Protein 1WDI (pdb70)

Foldseek 3Di:
DVLVLQFDDFDPVQADPAFDPPLQQFWEWEFELDDDTDIDIGTNLCVLVVAAALAEEEEEDEDWDWFWWWKAAPVGDIWTWTFTDLVAADTDTDDDPWAKIFTADDPPPSHGDPQWMKTFDPPPDSGIGITDDDDQPRDAFWLVSSDDPVSVVVCVVRNYHYHYWYWYDYSNVGHPCPKTKTFGAPVRQVSQVVSVVVVHAHEYRGVSSQQQLQQQQDPPRHGDGTIDMDSDQAAPQDDRPGHPKYKTFADHGSDSRLRNVCNVRNSVSSNVVSNVCSVVSWHGDRSTHIYMYD

Secondary structure (DSSP, 8-state):
-GGGGG-----GGGB-SS--SSGGGSEEEEE-SSSS--EEEEEGGGHHHH--TT-EEEEEEEEE--EEEEEE-TTS-EEEEEE-B----B---S---S-EEEEEPTTTTSPEEEEEEEE---SS----EEESPPPS------GGGG--HHHHHHHHHTT-EEEEEEEEESGGG------EEEEE-HHHHHHHHHHHHTT--EEEESHHHHHHHHHTEETTTEEPPEEEEE-----SS---SS-SEEEEEPPPTT-HHHHHHHHHH-HHHHHHHHHHHHHTT--BSTTS-EEEE-

Solvent-accessible surface area: 15304 Å² total; per-residue (Å²): 169,52,81,114,20,11,61,17,138,18,22,100,145,37,45,12,149,134,37,54,134,77,80,14,64,3,68,0,0,0,0,54,87,138,47,104,85,101,39,24,81,71,110,0,94,25,0,20,112,34,10,135,100,17,3,0,0,0,10,34,95,73,123,62,51,60,6,149,54,70,2,87,49,109,131,47,36,148,22,82,40,62,33,49,80,85,202,45,34,27,19,77,35,75,91,51,90,77,28,53,16,24,40,12,24,63,92,94,75,51,52,56,40,105,59,15,44,21,44,42,69,68,81,108,76,111,46,40,57,70,60,68,94,92,62,44,95,71,131,81,62,65,5,32,73,8,11,8,92,112,0,33,74,82,0,121,136,50,40,6,38,32,53,74,0,14,32,20,31,2,19,30,31,82,192,152,100,162,52,11,35,5,19,2,46,143,114,3,5,115,1,3,44,107,0,132,90,102,68,52,38,1,0,0,2,8,14,27,0,0,38,0,0,11,25,2,56,117,137,77,102,12,3,52,47,32,150,26,101,8,172,86,64,5,107,28,136,66,99,25,102,11,4,48,0,0,0,1,13,0,16,58,36,95,24,60,72,0,11,6,0,1,14,6,9,32,95,103,51,0,19,56,0,0,124,48,0,23,86,80,44,0,55,0,102,28,47,0,1,0,0,0,0,33

InterPro domains:
  IPR003699 S-adenosylmethionine:tRNA ribosyltransferase-isomerase, QueA [MF_00113] (2-345)
  IPR003699 S-adenosylmethionine:tRNA ribosyltransferase-isomerase, QueA [PF02547] (5-344)
  IPR003699 S-adenosylmethionine:tRNA ribosyltransferase-isomerase, QueA [PTHR30307] (4-345)
  IPR003699 S-adenosylmethionine:tRNA ribosyltransferase-isomerase, QueA [TIGR00113] (4-345)
  IPR036100 S-adenosylmethionine:tRNA ribosyltransferase-isomerase, QueA superfamily [SSF111337] (4-345)
  IPR042118 QueA, domain 1 [G3DSA:3.40.1780.10] (16-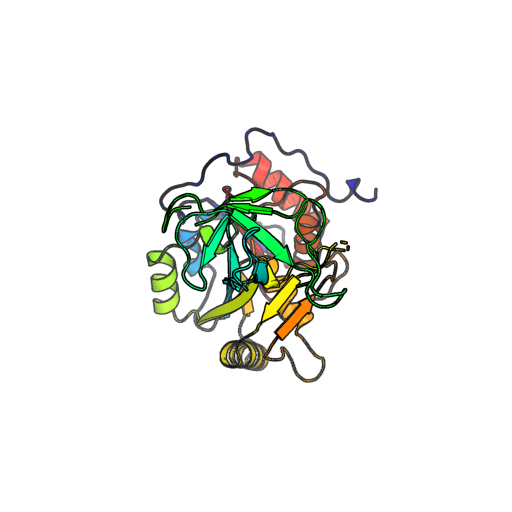344)
  IPR042119 QueA, domain 2 [G3DSA:2.40.10.240] (66-168)

Nearest PDB structures (foldseek):
  1wdi-assembly1_A  TM=1.003E+00  e=6.164E-68  Thermus thermophilus
  1vky-assembly1_A  TM=7.121E-01  e=1.477E-30  Thermotoga maritima
  1vky-assembly1_B  TM=7.100E-01  e=1.477E-30  Thermotoga maritima
  1yy3-assembly2_B  TM=7.056E-01  e=5.789E-27  Bacillus subtilis
  2j42-assembly1_A  TM=2.016E-01  e=4.708E+00  Clostridium botulinum

CATH classification: 3.40.1780.10 (+1 more: 2.40.10.240)

B-factor: mean 39.23, std 22.24, range [13.13, 102.17]

Structure (mmCIF, N/CA/C/O backbone):
data_1WDI
#
_entry.id   1WDI
#
_cell.length_a   76.791
_cell.length_b   77.275
_cell.length_c   73.561
_cell.angle_alpha   90.00
_cell.angle_beta   90.00
_cell.angle_gamma   90.00
#
_symmetry.space_group_name_H-M   'P 21 21 2'
#
loop_
_entity.id
_entity.type
_entity.pdbx_description
1 polymer 'hypothetical protein TT0907'
2 non-polymer 'CITRIC ACID'
3 water water
#
loop_
_atom_site.group_PDB
_atom_site.id
_atom_site.type_symbol
_atom_site.label_atom_id
_atom_site.label_alt_id
_atom_site.label_comp_id
_atom_site.label_asym_id
_atom_site.label_entity_id
_atom_site.label_seq_id
_atom_site.pdbx_PDB_ins_code
_atom_site.Cartn_x
_atom_site.Cartn_y
_atom_site.Cartn_z
_atom_site.occupancy
_atom_site.B_iso_or_equiv
_atom_site.auth_seq_id
_atom_site.auth_comp_id
_atom_site.auth_asym_id
_atom_site.auth_atom_id
_atom_site.pdbx_PDB_model_num
ATOM 1 N N . GLU A 1 2 ? 72.952 39.484 48.160 1.00 83.54 2 GLU A N 1
ATOM 2 C CA . GLU A 1 2 ? 71.926 38.645 47.551 1.00 83.59 2 GLU A CA 1
ATOM 3 C C . GLU A 1 2 ? 71.777 37.348 48.347 1.00 82.64 2 GLU A C 1
ATOM 4 O O . GLU A 1 2 ? 71.506 37.377 49.549 1.00 82.72 2 GLU A O 1
ATOM 10 N N . GLY A 1 3 ? 71.956 36.216 47.672 1.00 81.18 3 GLY A N 1
ATOM 11 C CA . GLY A 1 3 ? 71.841 34.929 48.332 1.00 79.37 3 GLY A CA 1
ATOM 12 C C . GLY A 1 3 ? 70.421 34.588 48.742 1.00 77.79 3 GLY A C 1
ATOM 13 O O . GLY A 1 3 ? 69.540 34.427 47.898 1.00 77.93 3 GLY A O 1
ATOM 14 N N . LEU A 1 4 ? 70.199 34.476 50.047 1.00 76.28 4 LEU A N 1
ATOM 15 C CA . LEU A 1 4 ? 68.880 34.150 50.572 1.00 73.73 4 LEU A CA 1
ATOM 16 C C . LEU A 1 4 ? 67.988 35.387 50.524 1.00 71.96 4 LEU A C 1
ATOM 17 O O . LEU A 1 4 ? 66.768 35.295 50.654 1.00 71.51 4 LEU A O 1
ATOM 22 N N . GLU A 1 5 ? 68.610 36.546 50.328 1.00 69.68 5 GLU A N 1
ATOM 23 C CA . GLU A 1 5 ? 67.884 37.807 50.259 1.00 67.50 5 GLU A CA 1
ATOM 24 C C . GLU A 1 5 ? 67.135 37.934 48.936 1.00 64.57 5 GLU A C 1
ATOM 25 O O . GLU A 1 5 ? 66.245 38.774 48.791 1.00 63.21 5 GLU A O 1
ATOM 31 N N . ALA A 1 6 ? 67.501 37.092 47.974 1.00 61.20 6 ALA A N 1
ATOM 32 C CA . ALA A 1 6 ? 66.868 37.101 46.661 1.00 57.20 6 ALA A CA 1
ATOM 33 C C . ALA A 1 6 ? 65.462 36.516 46.735 1.00 54.29 6 ALA A C 1
ATOM 34 O O . ALA A 1 6 ? 64.641 36.745 45.847 1.00 54.56 6 ALA A O 1
ATOM 36 N N . TYR A 1 7 ? 65.194 35.758 47.794 1.00 50.80 7 TYR A N 1
ATOM 37 C CA . TYR A 1 7 ? 63.885 35.141 47.989 1.00 47.81 7 TYR A CA 1
ATOM 38 C C . TYR A 1 7 ? 63.246 35.659 49.268 1.00 45.79 7 TYR A C 1
ATOM 39 O O . TYR A 1 7 ? 62.590 34.916 50.000 1.00 45.62 7 TYR A O 1
ATOM 48 N N . ASP A 1 8 ? 63.440 36.945 49.533 1.00 44.35 8 ASP A N 1
ATOM 49 C CA . ASP A 1 8 ? 62.885 37.557 50.727 1.00 43.24 8 ASP A CA 1
ATOM 50 C C . ASP A 1 8 ? 61.766 38.530 50.366 1.00 41.27 8 ASP A C 1
ATOM 51 O O . ASP A 1 8 ? 61.766 39.133 49.290 1.00 41.44 8 ASP A O 1
ATOM 56 N N . TYR A 1 9 ? 60.803 38.663 51.269 1.00 38.11 9 TYR A N 1
ATOM 57 C CA . TYR A 1 9 ? 59.689 39.584 51.088 1.00 34.98 9 TYR A CA 1
ATOM 58 C C . TYR A 1 9 ? 59.098 39.800 52.469 1.00 33.83 9 TYR A C 1
ATOM 59 O O . TYR A 1 9 ? 59.313 38.988 53.368 1.00 31.78 9 TYR A O 1
ATOM 68 N N . HIS A 1 10 ? 58.374 40.899 52.645 1.00 34.05 10 HIS A N 1
ATOM 69 C CA . HIS A 1 10 ? 57.778 41.205 53.935 1.00 34.35 10 HIS A CA 1
ATOM 70 C C . HIS A 1 10 ? 56.460 40.472 54.137 1.00 34.26 10 HIS A C 1
ATOM 71 O O . HIS A 1 10 ? 55.515 40.645 53.365 1.00 33.67 10 HIS A O 1
ATOM 78 N N . LEU A 1 11 ? 56.409 39.649 55.179 1.00 34.21 11 LEU A N 1
ATOM 79 C CA . LEU A 1 11 ? 55.206 38.896 55.501 1.00 35.31 11 LEU A CA 1
ATOM 80 C C . LEU A 1 11 ? 54.679 39.287 56.873 1.00 35.57 11 LEU A C 1
ATOM 81 O O . LEU A 1 11 ? 55.201 38.840 57.896 1.00 34.18 11 LEU A O 1
ATOM 86 N N . PRO A 1 12 ? 53.638 40.133 56.915 1.00 36.56 12 PRO A N 1
ATOM 87 C CA . PRO A 1 12 ? 53.087 40.536 58.211 1.00 36.37 12 PRO A CA 1
ATOM 88 C C . PRO A 1 12 ? 52.754 39.269 58.989 1.00 37.44 12 PRO A C 1
ATOM 89 O O . PRO A 1 12 ? 52.027 38.406 58.497 1.00 39.58 12 PRO A O 1
ATOM 93 N N . PRO A 1 13 ? 53.294 39.130 60.207 1.00 38.13 13 PRO A N 1
ATOM 94 C CA . PRO A 1 13 ? 53.030 37.941 61.021 1.00 38.24 13 PRO A CA 1
ATOM 95 C C . PRO A 1 13 ? 51.541 37.626 61.159 1.00 38.84 13 PRO A C 1
ATOM 96 O O . PRO A 1 13 ? 51.161 36.466 61.329 1.00 38.33 13 PRO A O 1
ATOM 100 N N . GLU A 1 14 ? 50.710 38.663 61.078 1.00 38.27 14 GLU A N 1
ATOM 101 C CA . GLU A 1 14 ? 49.263 38.514 61.211 1.00 38.82 14 GLU A CA 1
ATOM 102 C C . GLU A 1 14 ? 48.633 37.731 60.065 1.00 36.97 14 GLU A C 1
ATOM 103 O O . GLU A 1 14 ? 47.583 37.111 60.237 1.00 37.53 14 GLU A O 1
ATOM 109 N N . GLN A 1 15 ? 49.266 37.763 58.897 1.00 34.19 15 GLN A N 1
ATOM 110 C CA . GLN A 1 15 ? 48.721 37.061 57.743 1.00 33.00 15 GLN A C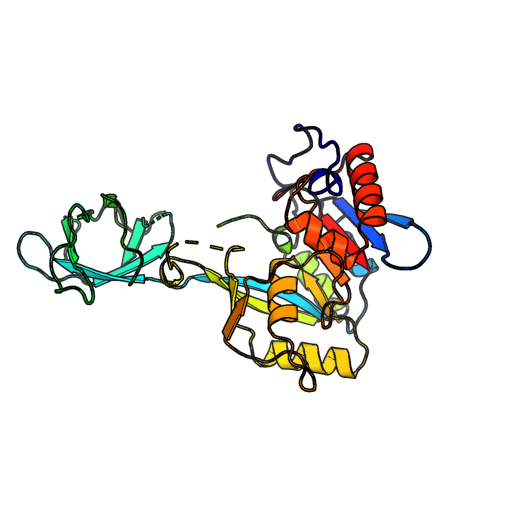A 1
ATOM 111 C C . GLN A 1 15 ? 49.100 35.589 57.654 1.00 32.19 15 GLN A C 1
ATOM 112 O O . GLN A 1 15 ? 48.818 34.929 56.658 1.00 31.65 15 GLN A O 1
ATOM 118 N N . ILE A 1 16 ? 49.738 35.075 58.699 1.00 31.86 16 ILE A N 1
ATOM 119 C CA . ILE A 1 16 ? 50.091 33.664 58.737 1.00 32.13 16 ILE A CA 1
ATOM 120 C C . ILE A 1 16 ? 48.924 32.990 59.447 1.00 33.00 16 ILE A C 1
ATOM 121 O O . ILE A 1 16 ? 48.784 33.085 60.668 1.00 35.27 16 ILE A O 1
ATOM 126 N N . ALA A 1 17 ? 48.079 32.326 58.664 1.00 32.04 17 ALA A N 1
ATOM 127 C CA . ALA A 1 17 ? 46.883 31.659 59.168 1.00 32.32 17 ALA A CA 1
ATOM 128 C C . ALA A 1 17 ? 47.079 30.817 60.427 1.00 33.72 17 ALA A C 1
ATOM 129 O O . ALA A 1 17 ? 47.914 29.911 60.463 1.00 31.59 17 ALA A O 1
ATOM 131 N N . GLN A 1 18 ? 46.289 31.122 61.453 1.00 34.18 18 GLN A N 1
ATOM 132 C CA . GLN A 1 18 ? 46.343 30.394 62.716 1.00 35.31 18 GLN A CA 1
ATOM 133 C C . GLN A 1 18 ? 45.256 29.330 62.742 1.00 35.69 18 GLN A C 1
ATOM 134 O O . GLN A 1 18 ? 45.221 28.484 63.632 1.00 38.07 18 GLN A O 1
ATOM 140 N N . GLU A 1 19 ? 44.372 29.384 61.753 1.00 36.10 19 GLU A N 1
ATOM 141 C CA . GLU A 1 19 ? 43.283 28.424 61.629 1.00 37.67 19 GLU A CA 1
ATOM 142 C C . GLU A 1 19 ? 42.793 28.391 60.182 1.00 35.80 19 GLU A C 1
ATOM 143 O O . GLU A 1 19 ? 42.863 29.393 59.471 1.00 34.04 19 GLU A O 1
ATOM 149 N N . GLY A 1 20 ? 42.300 27.235 59.754 1.00 34.42 20 GLY A N 1
ATOM 150 C CA . GLY A 1 20 ? 41.811 27.097 58.398 1.00 34.03 20 GLY A CA 1
ATOM 151 C C . GLY A 1 20 ? 40.389 27.597 58.228 1.00 35.11 20 GLY A C 1
ATOM 152 O O . GLY A 1 20 ? 39.653 27.759 59.202 1.00 35.60 20 GLY A O 1
ATOM 153 N N . VAL A 1 21 ? 40.006 27.844 56.981 1.00 33.48 21 VAL A N 1
ATOM 154 C CA . VAL A 1 21 ? 38.669 28.318 56.656 1.00 34.09 21 VAL A CA 1
ATOM 155 C C . VAL A 1 21 ? 37.747 27.120 56.439 1.00 33.40 21 VAL A C 1
ATOM 156 O O . VAL A 1 21 ? 38.203 26.032 56.093 1.00 31.40 21 VAL A O 1
ATOM 160 N N . GLU A 1 22 ? 36.452 27.326 56.661 1.00 33.44 22 GLU A N 1
ATOM 161 C CA . GLU A 1 22 ? 35.450 26.278 56.480 1.00 33.67 22 GLU A CA 1
ATOM 162 C C . GLU A 1 22 ? 34.297 26.858 55.670 1.00 32.46 22 GLU A C 1
ATOM 163 O O . GLU A 1 22 ? 33.781 27.920 56.006 1.00 33.10 22 GLU A O 1
ATOM 169 N N . PRO A 1 23 ? 33.896 26.183 54.577 1.00 31.45 23 PRO A N 1
ATOM 170 C CA . PRO A 1 23 ? 34.482 24.929 54.091 1.00 29.63 23 PRO A CA 1
ATOM 171 C C . PRO A 1 23 ? 35.917 25.199 53.651 1.00 28.37 23 PRO A C 1
ATOM 172 O O . PRO A 1 23 ? 36.284 26.349 53.395 1.00 26.40 23 PRO A O 1
ATOM 176 N N . ARG A 1 24 ? 36.720 24.145 53.556 1.00 26.44 24 ARG A N 1
ATOM 177 C CA . ARG A 1 24 ? 38.119 24.296 53.185 1.00 27.12 24 ARG A CA 1
ATOM 178 C C . ARG A 1 24 ? 38.341 24.898 51.801 1.00 26.44 24 ARG A C 1
ATOM 179 O O . ARG A 1 24 ? 39.315 25.624 51.594 1.00 26.15 24 ARG A O 1
ATOM 187 N N . ASP A 1 25 ? 37.446 24.609 50.860 1.00 23.87 25 ASP A N 1
ATOM 188 C CA . ASP A 1 25 ? 37.594 25.131 49.509 1.00 24.33 25 ASP A CA 1
ATOM 189 C C . ASP A 1 25 ? 37.125 26.575 49.342 1.00 24.27 25 ASP A C 1
ATOM 190 O O . ASP A 1 25 ? 36.978 27.058 48.219 1.00 22.53 25 ASP A O 1
ATOM 195 N N . MET A 1 26 ? 36.885 27.261 50.457 1.00 24.16 26 MET A N 1
ATOM 196 C CA . MET A 1 26 ? 36.486 28.661 50.394 1.00 24.00 26 MET A CA 1
ATOM 197 C C . MET A 1 26 ? 37.736 29.511 50.612 1.00 21.55 26 MET A C 1
ATOM 198 O O . MET A 1 26 ? 37.687 30.739 50.570 1.00 21.19 26 MET A O 1
ATOM 203 N N . ALA A 1 27 ? 38.861 28.841 50.845 1.00 19.59 27 ALA A N 1
ATOM 204 C CA . ALA A 1 27 ? 40.133 29.538 50.999 1.00 17.32 27 ALA A CA 1
ATOM 205 C C . ALA A 1 27 ? 40.366 30.262 49.673 1.00 19.03 27 ALA A C 1
ATOM 206 O O . ALA A 1 27 ? 39.920 29.799 48.623 1.00 18.88 27 ALA A O 1
ATOM 208 N N . ARG A 1 28 ? 41.059 31.393 49.702 1.00 20.22 28 ARG A N 1
ATOM 209 C CA . ARG A 1 28 ? 41.306 32.121 48.464 1.00 20.43 28 ARG A CA 1
ATOM 210 C C . ARG A 1 28 ? 42.296 31.383 47.564 1.00 21.41 28 ARG A C 1
ATOM 211 O O . ARG A 1 28 ? 43.098 30.574 48.033 1.00 21.42 28 ARG A O 1
ATOM 219 N N . LEU A 1 29 ? 42.217 31.654 46.265 1.00 20.16 29 LEU A N 1
ATOM 220 C CA . LEU A 1 29 ? 43.104 31.030 45.297 1.00 19.86 29 LEU A CA 1
ATOM 221 C C . LEU A 1 29 ? 43.624 32.084 44.330 1.00 19.09 29 LEU A C 1
ATOM 222 O O . LEU A 1 29 ? 42.845 32.722 43.615 1.00 16.96 29 LEU A O 1
ATOM 227 N N . MET A 1 30 ? 44.938 32.285 44.321 1.00 18.26 30 MET A N 1
ATOM 228 C CA . MET A 1 30 ? 45.522 33.243 43.398 1.00 19.06 30 MET A CA 1
ATOM 229 C C . MET A 1 30 ? 46.00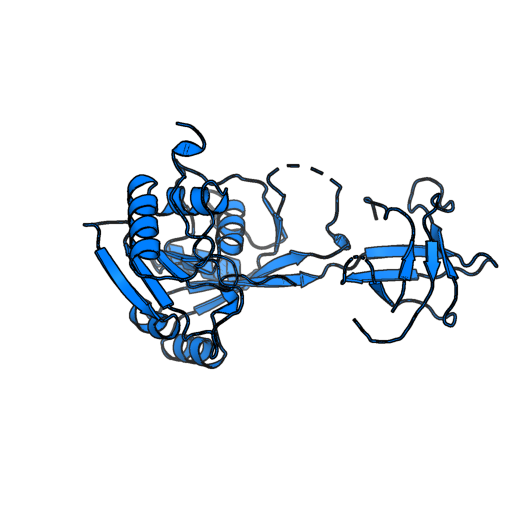5 32.453 42.195 1.00 19.62 30 MET A C 1
ATOM 230 O O . MET A 1 30 ? 46.835 31.550 42.330 1.00 21.15 30 MET A O 1
ATOM 235 N N . VAL A 1 31 ? 45.470 32.772 41.021 1.00 18.93 31 VAL A N 1
ATOM 236 C CA . VAL A 1 31 ? 45.891 32.095 39.804 1.00 19.46 31 VAL A CA 1
ATOM 237 C C . VAL A 1 31 ? 46.897 33.006 39.103 1.00 20.61 31 VAL A C 1
ATOM 238 O O . VAL A 1 31 ? 46.596 34.170 38.828 1.00 19.28 31 VAL A O 1
ATOM 242 N N . VAL A 1 32 ? 48.095 32.493 38.837 1.00 20.84 32 VAL A N 1
ATOM 243 C CA . VAL A 1 32 ? 49.112 33.290 38.151 1.00 23.03 32 VAL A CA 1
ATOM 244 C C . VAL A 1 32 ? 49.703 32.477 37.000 1.00 23.79 32 VAL A C 1
ATOM 245 O O . VAL A 1 32 ? 49.828 31.258 37.093 1.00 23.36 32 VAL A O 1
ATOM 249 N N . TYR A 1 33 ? 50.057 33.149 35.909 1.00 25.56 33 TYR A N 1
ATOM 250 C CA . TYR A 1 33 ? 50.600 32.458 34.742 1.00 26.37 33 TYR A CA 1
ATOM 251 C C . TYR A 1 33 ? 52.119 32.553 34.566 1.00 27.74 33 TYR A C 1
ATOM 252 O O . TYR A 1 33 ? 52.706 33.618 34.760 1.00 26.43 33 TYR A O 1
ATOM 261 N N . ARG A 1 34 ? 52.737 31.427 34.195 1.00 28.38 34 ARG A N 1
ATOM 262 C CA . ARG A 1 34 ? 54.187 31.334 33.983 1.00 30.03 34 ARG A CA 1
ATOM 263 C C . ARG A 1 34 ? 54.619 32.120 32.758 1.00 30.62 34 ARG A C 1
ATOM 264 O O . ARG A 1 34 ? 55.679 32.744 32.751 1.00 31.56 34 ARG A O 1
ATOM 272 N N . GLU A 1 35 ? 53.802 32.043 31.713 1.00 30.13 35 GLU A N 1
ATOM 273 C CA . GLU A 1 35 ? 54.080 32.702 30.443 1.00 31.68 35 GLU A CA 1
ATOM 274 C C . GLU A 1 35 ? 53.173 33.901 30.191 1.00 31.18 35 GLU A C 1
ATOM 275 O O . GLU A 1 35 ? 52.149 34.078 30.857 1.00 30.05 35 GLU A O 1
ATOM 281 N N . GLY A 1 36 ? 53.558 34.714 29.212 1.00 30.31 36 GLY A N 1
ATOM 282 C CA . GLY A 1 36 ? 52.786 35.892 28.876 1.00 28.37 36 GLY A CA 1
ATOM 283 C C . GLY A 1 36 ? 52.948 36.974 29.926 1.00 27.23 36 GLY A C 1
ATOM 284 O O . GLY A 1 36 ? 53.737 36.819 30.858 1.00 26.04 36 GLY A O 1
ATOM 285 N N . PRO A 1 37 ? 52.200 38.080 29.808 1.00 27.80 37 PRO A N 1
ATOM 286 C CA . PRO A 1 37 ? 52.259 39.201 30.750 1.00 27.07 37 PRO A CA 1
ATOM 287 C C . PRO A 1 37 ? 51.898 38.804 32.175 1.00 27.44 37 PRO A C 1
ATOM 288 O O . PRO A 1 37 ? 51.236 37.786 32.406 1.00 27.85 37 PRO A O 1
ATOM 292 N N . PHE A 1 38 ? 52.338 39.616 33.129 1.00 24.63 38 PHE A N 1
ATOM 293 C CA . PHE A 1 38 ? 52.015 39.381 34.524 1.00 23.98 38 PHE A CA 1
ATOM 294 C C . PHE A 1 38 ? 50.493 39.527 34.614 1.00 24.90 38 PHE A C 1
ATOM 295 O O . PHE A 1 38 ? 49.939 40.536 34.193 1.00 24.39 38 PHE A O 1
ATOM 303 N N . ARG A 1 39 ? 49.822 38.517 35.146 1.00 24.14 39 ARG A N 1
ATOM 304 C CA . ARG A 1 39 ? 48.375 38.574 35.291 1.00 26.55 39 ARG A CA 1
ATOM 305 C C . ARG A 1 39 ? 47.923 37.507 36.270 1.00 25.65 39 ARG A C 1
ATOM 306 O O . ARG A 1 39 ? 48.430 36.384 36.267 1.00 24.32 39 ARG A O 1
ATOM 314 N N . VAL A 1 40 ? 46.987 37.880 37.128 1.00 24.18 40 VAL A N 1
ATOM 315 C CA . VAL A 1 40 ? 46.477 36.961 38.121 1.00 25.95 40 VAL A CA 1
ATOM 316 C C . VAL A 1 40 ? 44.962 37.060 38.200 1.00 26.39 40 VAL A C 1
ATOM 317 O O . VAL A 1 40 ? 44.359 38.034 37.746 1.00 25.43 40 VAL A O 1
ATOM 321 N N . ALA A 1 41 ? 44.352 36.026 38.760 1.00 25.17 41 ALA A N 1
ATOM 322 C CA . ALA A 1 41 ? 42.916 36.013 38.963 1.00 23.45 41 ALA A CA 1
ATOM 323 C C . ALA A 1 41 ? 42.785 35.783 40.457 1.00 22.96 41 ALA A C 1
ATOM 324 O O . ALA A 1 41 ? 43.466 34.923 41.014 1.00 21.80 41 ALA A O 1
ATOM 326 N N . HIS A 1 42 ? 41.945 36.575 41.114 1.00 22.72 42 HIS A N 1
ATOM 327 C CA . HIS A 1 42 ? 41.736 36.428 42.545 1.00 20.34 42 HIS A CA 1
ATOM 328 C C . HIS A 1 42 ? 40.461 35.618 42.720 1.00 22.03 42 HIS A C 1
ATOM 329 O O . HIS A 1 42 ? 39.352 36.136 42.584 1.00 18.90 42 HIS A O 1
ATOM 336 N N . LYS A 1 43 ? 40.643 34.333 43.011 1.00 19.51 43 LYS A N 1
ATOM 337 C CA . LYS A 1 43 ? 39.536 33.398 43.161 1.00 20.89 43 LYS A CA 1
ATOM 338 C C . LYS A 1 43 ? 39.522 32.704 44.513 1.00 21.86 43 LYS A C 1
ATOM 339 O O . LYS A 1 43 ? 40.075 33.192 45.502 1.00 22.51 43 LYS A O 1
ATOM 345 N N . ARG A 1 44 ? 38.853 31.559 44.532 1.00 22.06 44 ARG A N 1
ATOM 346 C CA . ARG A 1 44 ? 38.766 30.711 45.708 1.00 21.24 44 ARG A CA 1
ATOM 347 C C . ARG A 1 44 ? 39.114 29.319 45.207 1.00 20.32 44 ARG A C 1
ATOM 348 O O . ARG A 1 44 ? 39.024 29.053 44.009 1.00 19.45 44 ARG A O 1
ATOM 356 N N . VAL A 1 45 ? 39.549 28.445 46.104 1.00 20.80 45 VAL A N 1
ATOM 357 C CA . VAL A 1 45 ? 39.905 27.090 45.708 1.00 18.94 45 VAL A CA 1
ATOM 358 C C . VAL A 1 45 ? 38.745 26.402 44.996 1.00 20.05 45 VAL A C 1
ATOM 359 O O . VAL A 1 45 ? 38.953 25.636 44.054 1.00 19.29 45 VAL A O 1
ATOM 363 N N . ARG A 1 46 ? 37.519 26.683 45.430 1.00 18.61 46 ARG A N 1
ATOM 364 C CA . ARG A 1 46 ? 36.365 26.054 44.798 1.00 22.31 46 ARG A CA 1
ATOM 365 C C . ARG A 1 46 ? 36.246 26.412 43.313 1.00 21.09 46 ARG A C 1
ATOM 366 O O . ARG A 1 46 ? 35.525 25.751 42.567 1.00 20.01 46 ARG A O 1
ATOM 374 N N . ASP A 1 47 ? 36.964 27.447 42.877 1.00 20.55 47 ASP A N 1
ATOM 375 C CA . ASP A 1 47 ? 36.909 27.859 41.474 1.00 19.94 47 ASP A CA 1
ATOM 376 C C . ASP A 1 47 ? 37.894 27.128 40.577 1.00 20.47 47 ASP A C 1
ATOM 377 O O . ASP A 1 47 ? 37.933 27.362 39.367 1.00 21.77 47 ASP A O 1
ATOM 382 N N . LEU A 1 48 ? 38.683 26.240 41.169 1.00 20.54 48 LEU A N 1
ATOM 383 C CA . LEU A 1 48 ? 39.676 25.475 40.423 1.00 21.77 48 LEU A CA 1
ATOM 384 C C . LEU A 1 48 ? 39.166 24.862 39.108 1.00 22.51 48 LEU A C 1
ATOM 385 O O . LEU A 1 48 ? 39.859 24.916 38.090 1.00 20.47 48 LEU A O 1
ATOM 390 N N . PRO A 1 49 ? 37.944 24.289 39.102 1.00 22.59 49 PRO A N 1
ATOM 391 C CA . PRO A 1 49 ? 37.408 23.683 37.874 1.00 23.19 49 PRO A CA 1
ATOM 392 C C . PRO A 1 49 ? 37.423 24.624 36.664 1.00 24.34 49 PRO A C 1
ATOM 393 O O . PRO A 1 49 ? 37.575 24.184 35.521 1.00 23.67 49 PRO A O 1
ATOM 397 N N . GLU A 1 50 ? 37.265 25.917 36.928 1.00 23.28 50 GLU A N 1
ATOM 398 C CA . GLU A 1 50 ? 37.277 26.933 35.880 1.00 25.77 50 GLU A CA 1
ATOM 399 C C . GLU A 1 50 ? 38.604 26.988 35.146 1.00 24.55 50 GLU A C 1
ATOM 400 O O . GLU A 1 50 ? 38.655 27.330 33.964 1.00 26.67 50 GLU A O 1
ATOM 406 N N . PHE A 1 51 ? 39.682 26.668 35.853 1.00 24.35 51 PHE A N 1
ATOM 407 C CA . PHE A 1 51 ? 41.007 26.738 35.261 1.00 23.79 51 PHE A CA 1
ATOM 408 C C . PHE A 1 51 ? 41.569 25.424 34.768 1.00 24.15 51 PHE A C 1
ATOM 409 O O . PHE A 1 51 ? 42.652 25.382 34.196 1.00 25.00 51 PHE A O 1
ATOM 417 N N . LEU A 1 52 ? 40.831 24.345 34.981 1.00 24.76 52 LEU A N 1
ATOM 418 C CA . LEU A 1 52 ? 41.288 23.054 34.507 1.00 24.92 52 LEU A CA 1
ATOM 419 C C . LEU A 1 52 ? 40.419 22.669 33.323 1.00 25.96 52 LEU A C 1
ATOM 420 O O . LEU A 1 52 ? 39.503 23.409 32.948 1.00 23.73 52 LEU A O 1
ATOM 425 N N . ARG A 1 53 ? 40.712 21.529 32.717 1.00 25.84 53 ARG A N 1
ATOM 426 C CA . ARG A 1 53 ? 39.899 21.069 31.604 1.00 29.17 53 ARG A CA 1
ATOM 427 C C . ARG A 1 53 ? 39.908 19.554 31.508 1.00 27.89 53 ARG A C 1
ATOM 428 O O . ARG A 1 53 ? 40.805 18.895 32.030 1.00 28.77 53 ARG A O 1
ATOM 436 N N . PRO A 1 54 ? 38.881 18.977 30.869 1.00 27.80 54 PRO A N 1
ATOM 437 C CA . PRO A 1 54 ? 38.847 17.518 30.756 1.00 26.51 54 PRO A CA 1
ATOM 438 C C . PRO A 1 54 ? 40.156 16.987 30.186 1.00 24.84 54 PRO A C 1
ATOM 439 O O . PRO A 1 54 ? 40.659 17.492 29.185 1.00 21.59 54 PRO A O 1
ATOM 443 N N . GLY A 1 55 ? 40.714 15.975 30.838 1.00 22.30 55 GLY A N 1
ATOM 444 C CA . GLY A 1 55 ? 41.970 15.428 30.365 1.00 22.86 55 GLY A CA 1
ATOM 445 C C . GLY A 1 55 ? 43.120 15.839 31.262 1.00 21.83 55 GLY A C 1
ATOM 446 O O . GLY A 1 55 ? 44.155 15.181 31.269 1.00 23.08 55 GLY A O 1
ATOM 447 N N . ASP A 1 56 ? 42.958 16.933 32.006 1.00 21.67 56 ASP A N 1
ATOM 448 C CA . ASP A 1 56 ? 44.009 17.354 32.925 1.00 20.67 56 ASP A CA 1
ATOM 449 C C . ASP A 1 56 ? 44.199 16.211 33.914 1.00 21.42 56 ASP A C 1
ATOM 450 O O . ASP A 1 56 ? 43.241 15.526 34.276 1.00 20.41 56 ASP A O 1
ATOM 455 N N . VAL A 1 57 ? 45.435 15.994 34.337 1.00 19.95 57 VAL A N 1
ATOM 456 C CA . VAL A 1 57 ? 45.718 14.950 35.306 1.00 21.26 57 VAL A CA 1
ATOM 457 C C . VAL A 1 57 ? 46.164 15.633 36.591 1.00 21.37 57 VAL A C 1
ATOM 458 O O . VAL A 1 57 ? 47.239 16.238 36.650 1.00 20.70 57 VAL A O 1
ATOM 462 N N . LEU A 1 58 ? 45.321 15.538 37.611 1.00 20.12 58 LEU A N 1
ATOM 463 C CA . LEU A 1 58 ? 45.595 16.139 38.908 1.00 21.13 58 LEU A CA 1
ATOM 464 C C . LEU A 1 58 ? 46.227 15.063 39.795 1.00 20.72 58 LEU A C 1
ATOM 465 O O . LEU A 1 58 ? 45.609 14.035 40.079 1.00 18.90 58 LEU A O 1
ATOM 470 N N . VAL A 1 59 ? 47.464 15.301 40.215 1.00 19.65 59 VAL A N 1
ATOM 471 C CA . VAL A 1 59 ? 48.190 14.348 41.048 1.00 19.28 59 VAL A CA 1
ATOM 472 C C . VAL A 1 59 ? 48.362 14.871 42.477 1.00 19.70 59 VAL A C 1
ATOM 473 O O . VAL A 1 59 ? 48.903 15.963 42.690 1.00 20.21 59 VAL A O 1
ATOM 477 N N . PHE A 1 60 ? 47.892 14.078 43.440 1.00 19.03 60 PHE A N 1
ATOM 478 C CA . PHE A 1 60 ? 47.964 14.405 44.862 1.00 20.40 60 PHE A CA 1
ATOM 479 C C . PHE A 1 60 ? 48.893 13.433 45.565 1.00 21.72 60 PHE A C 1
ATOM 480 O O . PHE A 1 60 ? 49.329 12.433 44.994 1.00 22.79 60 PHE A O 1
ATOM 488 N N . ASN A 1 61 ? 49.161 13.718 46.830 1.00 22.44 61 ASN A N 1
ATOM 489 C CA . ASN A 1 61 ? 49.972 12.822 47.628 1.00 26.58 61 ASN A CA 1
ATOM 490 C C . ASN A 1 61 ? 49.120 12.414 48.825 1.00 27.67 61 ASN A C 1
ATOM 491 O O . ASN A 1 61 ? 48.425 13.238 49.417 1.00 26.48 61 ASN A O 1
ATOM 496 N N . GLU A 1 62 ? 49.133 11.131 49.150 1.00 30.66 62 GLU A N 1
ATOM 497 C CA . GLU A 1 62 ? 48.402 10.649 50.312 1.00 33.57 62 GLU A CA 1
ATOM 498 C C . GLU A 1 62 ? 49.445 9.962 51.172 1.00 33.95 62 GLU A C 1
ATOM 499 O O . GLU A 1 62 ? 50.077 9.002 50.741 1.00 32.06 62 GLU A O 1
ATOM 505 N N . SER A 1 63 ? 49.641 10.481 52.377 1.00 36.02 63 SER A N 1
ATOM 506 C CA . SER A 1 63 ? 50.626 9.924 53.292 1.00 39.55 63 SER A CA 1
ATOM 507 C C . SER A 1 63 ? 50.275 8.518 53.749 1.00 40.10 63 SER A C 1
ATOM 508 O O . SER A 1 63 ? 49.125 8.227 54.079 1.00 40.23 63 SER A O 1
ATOM 511 N N . LYS A 1 64 ? 51.277 7.647 53.752 1.00 40.84 64 LYS A N 1
ATOM 512 C CA . LYS A 1 64 ? 51.101 6.271 54.194 1.00 42.45 64 LYS A CA 1
ATOM 513 C C . LYS A 1 64 ? 52.095 6.041 55.323 1.00 42.97 64 LYS A C 1
ATOM 514 O O . LYS A 1 64 ? 53.302 6.243 55.157 1.00 41.05 64 LYS A O 1
ATOM 520 N N . VAL A 1 65 ? 51.583 5.630 56.476 1.00 43.19 65 VAL A N 1
ATOM 521 C CA . VAL A 1 65 ? 52.435 5.395 57.626 1.00 44.12 65 VAL A CA 1
ATOM 522 C C . VAL A 1 65 ? 53.173 4.070 57.528 1.00 44.87 65 VAL A C 1
ATOM 523 O O . VAL A 1 65 ? 52.598 3.045 57.160 1.00 44.73 65 VAL A O 1
ATOM 527 N N . ILE A 1 66 ? 54.460 4.109 57.845 1.00 45.46 66 ILE A N 1
ATOM 528 C CA . ILE A 1 66 ? 55.294 2.918 57.838 1.00 48.21 66 ILE A CA 1
ATOM 529 C C . ILE A 1 66 ? 55.706 2.661 59.287 1.00 48.69 66 ILE A C 1
ATOM 530 O O . ILE A 1 66 ? 56.590 3.332 59.817 1.00 48.20 66 ILE A O 1
ATOM 535 N N . PRO A 1 67 ? 55.042 1.700 59.952 1.00 50.15 67 PRO A N 1
ATOM 536 C CA . PRO A 1 67 ? 55.319 1.338 61.346 1.00 50.96 67 PRO A CA 1
ATOM 537 C C . PRO A 1 67 ? 56.761 0.895 61.581 1.00 52.06 67 PRO A C 1
ATOM 538 O O . PRO A 1 67 ? 57.503 0.636 60.636 1.00 51.72 67 PRO A O 1
ATOM 542 N N . ALA A 1 68 ? 57.144 0.801 62.851 1.00 54.58 68 ALA A N 1
ATOM 543 C CA . ALA A 1 68 ? 58.494 0.390 63.217 1.00 55.72 68 ALA A CA 1
ATOM 544 C C . ALA A 1 68 ? 58.493 -0.949 63.946 1.00 56.25 68 ALA A C 1
ATOM 545 O O . ALA A 1 68 ? 57.747 -1.147 64.903 1.00 55.62 68 ALA A O 1
ATOM 547 N N . ARG A 1 69 ? 59.336 -1.865 63.480 1.00 57.71 69 ARG A N 1
ATOM 548 C CA . ARG A 1 69 ? 59.454 -3.188 64.080 1.00 58.91 69 ARG A CA 1
ATOM 549 C C . ARG A 1 69 ? 60.392 -3.083 65.277 1.00 58.29 69 ARG A C 1
ATOM 550 O O . ARG A 1 69 ? 61.604 -2.941 65.114 1.00 58.02 69 ARG A O 1
ATOM 558 N N . LEU A 1 70 ? 59.832 -3.143 66.480 1.00 58.06 70 LEU A N 1
ATOM 559 C CA . LEU A 1 70 ? 60.643 -3.043 67.686 1.00 57.12 70 LEU A CA 1
ATOM 560 C C . LEU A 1 70 ? 60.555 -4.293 68.552 1.00 56.85 70 LEU A C 1
ATOM 561 O O . LEU A 1 70 ? 59.501 -4.920 68.658 1.00 56.16 70 LEU A O 1
ATOM 566 N N . LEU A 1 71 ? 61.678 -4.651 69.164 1.00 56.71 71 LEU A N 1
ATOM 567 C CA . LEU A 1 71 ? 61.745 -5.818 70.034 1.00 57.00 71 LEU A CA 1
ATOM 568 C C . LEU A 1 71 ? 62.049 -5.366 71.457 1.00 56.64 71 LEU A C 1
ATOM 569 O O . LEU A 1 71 ? 63.049 -4.689 71.704 1.00 55.74 71 LEU A O 1
ATOM 574 N N . ALA A 1 72 ? 61.178 -5.736 72.389 1.00 56.33 72 ALA A N 1
ATOM 575 C CA . ALA A 1 72 ? 61.361 -5.357 73.783 1.00 57.09 72 ALA A CA 1
ATOM 576 C C . ALA A 1 72 ? 61.569 -6.572 74.684 1.00 57.39 72 ALA A C 1
ATOM 577 O O . ALA A 1 72 ? 61.915 -7.660 74.216 1.00 57.56 72 ALA A O 1
ATOM 579 N N . ARG A 1 73 ? 61.359 -6.368 75.980 1.00 57.52 73 ARG A N 1
ATOM 580 C CA . ARG A 1 73 ? 61.513 -7.418 76.982 1.00 57.46 73 ARG A CA 1
ATOM 581 C C . ARG A 1 73 ? 61.183 -6.839 78.350 1.00 57.23 73 ARG A C 1
ATOM 582 O O . ARG A 1 73 ? 61.878 -5.944 78.829 1.00 56.90 73 ARG A O 1
ATOM 590 N N . LYS A 1 74 ? 60.118 -7.332 78.973 1.00 57.58 74 LYS A N 1
ATOM 591 C CA . LYS A 1 74 ? 59.750 -6.847 80.296 1.00 57.99 74 LYS A CA 1
ATOM 592 C C . LYS A 1 74 ? 60.882 -7.184 81.257 1.00 56.72 74 LYS A C 1
ATOM 593 O O . LYS A 1 74 ? 61.542 -8.212 81.110 1.00 55.32 74 LYS A O 1
ATOM 599 N N . PRO A 1 75 ? 61.127 -6.315 82.250 1.00 56.71 75 PRO A N 1
ATOM 600 C CA . PRO A 1 75 ? 62.193 -6.539 83.234 1.00 57.17 75 PRO A CA 1
ATOM 601 C C . PRO A 1 75 ? 62.167 -7.959 83.807 1.00 57.91 75 PRO A C 1
ATOM 602 O O . PRO A 1 75 ? 63.207 -8.517 84.153 1.00 56.32 75 PRO A O 1
ATOM 606 N N . THR A 1 76 ? 60.970 -8.535 83.894 1.00 60.23 76 THR A N 1
ATOM 607 C CA . THR A 1 76 ? 60.794 -9.887 84.415 1.00 63.20 76 THR A CA 1
ATOM 608 C C . THR A 1 76 ? 61.399 -10.944 83.492 1.00 64.75 76 THR A C 1
ATOM 609 O O . THR A 1 76 ? 61.931 -11.952 83.962 1.00 64.93 76 THR A O 1
ATOM 613 N N . GLY A 1 77 ? 61.309 -10.718 82.183 1.00 65.66 77 GLY A N 1
ATOM 614 C CA . GLY A 1 77 ? 61.873 -11.662 81.232 1.00 66.90 77 GLY A CA 1
ATOM 615 C C . GLY A 1 77 ? 61.032 -11.969 80.002 1.00 68.05 77 GLY A C 1
ATOM 616 O O . GLY A 1 77 ? 61.505 -12.631 79.076 1.00 67.94 77 GLY A O 1
ATOM 617 N N . GLY A 1 78 ? 59.794 -11.485 79.979 1.00 68.76 78 GLY A N 1
ATOM 618 C CA . GLY A 1 78 ? 58.919 -11.750 78.847 1.00 70.66 78 GLY A CA 1
ATOM 619 C C . GLY A 1 78 ? 59.126 -10.894 77.609 1.00 71.44 78 GLY A C 1
ATOM 620 O O . GLY A 1 78 ? 59.215 -9.668 77.693 1.00 71.56 78 GLY A O 1
ATOM 621 N N . LYS A 1 79 ? 59.195 -11.549 76.451 1.00 72.64 79 LYS A N 1
ATOM 622 C CA . LYS A 1 79 ? 59.377 -10.866 75.172 1.00 73.13 79 LYS A CA 1
ATOM 623 C C . LYS A 1 79 ? 58.082 -10.172 74.761 1.00 73.80 79 LYS A C 1
ATOM 624 O O . LYS A 1 79 ? 56.998 -10.560 75.196 1.00 74.04 79 LYS A O 1
ATOM 630 N N . VAL A 1 80 ? 58.199 -9.149 73.920 1.00 74.32 80 VAL A N 1
ATOM 631 C CA . VAL A 1 80 ? 57.031 -8.413 73.451 1.00 75.01 80 VAL A CA 1
ATOM 632 C C . VAL A 1 80 ? 57.352 -7.534 72.246 1.00 75.76 80 VAL A C 1
ATOM 633 O O . VAL A 1 80 ? 58.223 -6.666 72.309 1.00 76.03 80 VAL A O 1
ATOM 637 N N . GLU A 1 81 ? 56.642 -7.768 71.147 1.00 76.09 81 GLU A N 1
ATOM 638 C CA . GLU A 1 81 ? 56.846 -6.993 69.932 1.00 76.40 81 GLU A CA 1
ATOM 639 C C . GLU A 1 81 ? 56.214 -5.619 70.079 1.00 75.98 81 GLU A C 1
ATOM 640 O O . GLU A 1 81 ? 55.220 -5.456 70.788 1.00 75.96 81 GLU A O 1
ATOM 646 N N . ILE A 1 82 ? 56.796 -4.630 69.412 1.00 75.53 82 ILE A N 1
ATOM 647 C CA . ILE A 1 82 ? 56.276 -3.273 69.468 1.00 75.75 82 ILE A CA 1
ATOM 648 C C . ILE A 1 82 ? 56.262 -2.626 68.090 1.00 75.98 82 ILE A C 1
ATOM 649 O O . ILE A 1 82 ? 57.300 -2.207 67.580 1.00 75.16 82 ILE A O 1
ATOM 654 N N . LEU A 1 83 ? 55.079 -2.557 67.490 1.00 76.76 83 LEU A N 1
ATOM 655 C CA . LEU A 1 83 ? 54.926 -1.940 66.181 1.00 77.63 83 LEU A CA 1
ATOM 656 C C . LEU A 1 83 ? 54.597 -0.468 66.364 1.00 77.98 83 LEU A C 1
ATOM 657 O O . LEU A 1 83 ? 53.429 -0.085 66.424 1.00 78.03 83 LEU A O 1
ATOM 662 N N . LEU A 1 84 ? 55.637 0.351 66.468 1.00 78.86 84 LEU A N 1
ATOM 663 C CA . LEU A 1 84 ? 55.470 1.785 66.645 1.00 80.43 84 LEU A CA 1
ATOM 664 C C . LEU A 1 84 ? 54.848 2.351 65.371 1.00 82.10 84 LEU A C 1
ATOM 665 O O . LEU A 1 84 ? 55.472 2.334 64.310 1.00 82.01 84 LEU A O 1
ATOM 670 N N . VAL A 1 85 ? 53.619 2.850 65.477 1.00 84.15 85 VAL A N 1
ATOM 671 C CA . VAL A 1 85 ? 52.923 3.394 64.317 1.00 86.31 85 VAL A CA 1
ATOM 672 C C . VAL A 1 85 ? 53.038 4.906 64.134 1.00 88.15 85 VAL A C 1
ATOM 673 O O . VAL A 1 85 ? 53.544 5.368 63.112 1.00 88.05 85 VAL A O 1
ATOM 677 N N . ARG A 1 86 ? 52.575 5.678 65.112 1.00 90.56 86 ARG A N 1
ATOM 678 C CA . ARG A 1 86 ? 52.633 7.131 64.996 1.00 93.24 86 ARG A CA 1
ATOM 679 C C . ARG A 1 86 ? 52.464 7.836 66.341 1.00 94.63 86 ARG A C 1
ATOM 680 O O . ARG A 1 86 ? 52.380 7.190 67.387 1.00 94.69 86 ARG A O 1
ATOM 688 N N . GLU A 1 87 ? 52.417 9.166 66.295 1.00 96.38 87 GLU A N 1
ATOM 689 C CA . GLU A 1 87 ? 52.260 10.006 67.480 1.00 97.88 87 GLU A CA 1
ATOM 690 C C . GLU A 1 87 ? 53.554 10.080 68.284 1.00 98.28 87 GLU A C 1
ATOM 691 O O . GLU A 1 87 ? 53.707 9.400 69.299 1.00 98.63 87 GLU A O 1
ATOM 697 N N . ARG A 1 88 ? 54.485 10.910 67.823 1.00 98.80 88 ARG A N 1
ATOM 698 C CA . ARG A 1 88 ? 55.765 11.074 68.501 1.00 99.06 88 ARG A CA 1
ATOM 699 C C . ARG A 1 88 ? 55.781 12.360 69.321 1.00 99.05 88 ARG A C 1
ATOM 700 O O . ARG A 1 88 ? 56.832 12.971 69.516 1.00 99.00 88 ARG A O 1
ATOM 708 N N . ALA A 1 95 ? 55.679 7.596 68.376 1.00 85.47 95 ALA A N 1
ATOM 709 C CA . ALA A 1 95 ? 56.324 7.200 69.621 1.00 85.39 95 ALA A CA 1
ATOM 710 C C . ALA A 1 95 ? 55.329 7.174 70.778 1.00 85.60 95 ALA A C 1
ATOM 711 O O . ALA A 1 95 ? 55.668 7.534 71.905 1.00 86.07 95 ALA A O 1
ATOM 713 N N . LEU A 1 96 ? 54.103 6.744 70.497 1.00 85.75 96 LEU A N 1
ATOM 714 C CA . LEU A 1 96 ? 53.068 6.673 71.522 1.00 86.06 96 LEU A CA 1
ATOM 715 C C . LEU A 1 96 ? 52.015 5.629 71.169 1.00 86.29 96 LEU A C 1
ATOM 716 O O . LEU A 1 96 ? 51.483 4.950 72.046 1.00 85.97 96 LEU A O 1
ATOM 718 N N . LEU A 1 97 ? 51.718 5.507 69.880 1.00 86.88 97 LEU A N 1
ATOM 719 C CA . LEU A 1 97 ? 50.730 4.544 69.410 1.00 87.39 97 LEU A CA 1
ATOM 720 C C . LEU A 1 97 ? 51.417 3.296 68.864 1.00 87.83 97 LEU A C 1
ATOM 721 O O . LEU A 1 97 ? 52.387 3.393 68.113 1.00 88.09 97 LEU A O 1
ATOM 723 N N . GLY A 1 98 ? 50.913 2.126 69.246 1.00 88.24 98 GLY A N 1
ATOM 724 C CA . GLY A 1 98 ? 51.482 0.861 68.794 1.00 88.98 98 GLY A CA 1
ATOM 725 C C . GLY A 1 98 ? 50.610 -0.316 69.224 1.00 89.36 98 GLY A C 1
ATOM 726 O O . GLY A 1 98 ? 49.548 -0.124 69.815 1.00 89.60 98 GLY A O 1
ATOM 727 N N . PRO A 1 99 ? 51.064 -1.530 68.924 1.00 89.77 99 PRO A N 1
ATOM 728 C CA . PRO A 1 99 ? 50.327 -2.739 69.281 1.00 90.33 99 PRO A CA 1
ATOM 729 C C . PRO A 1 99 ? 51.065 -4.000 68.836 1.00 90.82 99 PRO A C 1
ATOM 730 O O . PRO A 1 99 ? 51.559 -4.072 67.711 1.00 91.28 99 PRO A O 1
ATOM 732 N N . ALA A 1 100 ? 51.130 -4.989 69.727 1.00 90.85 100 ALA A N 1
ATOM 733 C CA . ALA A 1 100 ? 51.793 -6.262 69.441 1.00 90.80 100 ALA A CA 1
ATOM 734 C C . ALA A 1 100 ? 51.910 -7.128 70.695 1.00 90.68 100 ALA A C 1
ATOM 735 O O . ALA A 1 100 ? 52.178 -6.623 71.785 1.00 90.99 100 ALA A O 1
ATOM 737 N N . ARG A 1 101 ? 51.708 -8.434 70.527 1.00 90.55 101 ARG A N 1
ATOM 738 C CA . ARG A 1 101 ? 51.790 -9.393 71.629 1.00 90.35 101 ARG A CA 1
ATOM 739 C C . ARG A 1 101 ? 50.733 -9.140 72.704 1.00 90.02 101 ARG A C 1
ATOM 740 O O . ARG A 1 101 ? 49.881 -8.265 72.556 1.00 89.83 101 ARG A O 1
ATOM 742 N N . LYS A 1 102 ? 50.793 -9.916 73.783 1.00 89.44 102 LYS A N 1
ATOM 743 C CA . LYS A 1 102 ? 49.843 -9.782 74.885 1.00 88.86 102 LYS A CA 1
ATOM 744 C C . LYS A 1 102 ? 50.436 -8.935 76.011 1.00 88.36 102 LYS A C 1
ATOM 745 O O . LYS A 1 102 ? 50.832 -7.791 75.789 1.00 88.86 102 LYS A O 1
ATOM 747 N N . ALA A 1 103 ? 50.486 -9.501 77.216 1.00 87.28 103 ALA A N 1
ATOM 748 C CA . ALA A 1 103 ? 51.038 -8.814 78.383 1.00 85.64 103 ALA A CA 1
ATOM 749 C C . ALA A 1 103 ? 50.314 -7.507 78.707 1.00 84.36 103 ALA A C 1
ATOM 750 O O . ALA A 1 103 ? 50.467 -6.508 78.004 1.00 83.99 103 ALA A O 1
ATOM 752 N N . PRO A 1 104 ? 49.536 -7.522 79.785 1.00 82.85 104 PRO A N 1
ATOM 753 C CA . PRO A 1 104 ? 48.778 -6.351 80.214 1.00 80.99 104 PRO A CA 1
ATOM 754 C C . PRO A 1 104 ? 49.654 -5.115 80.385 1.00 79.86 104 PRO A C 1
ATOM 755 O O . PRO A 1 104 ? 50.880 -5.189 80.296 1.00 79.98 104 PRO A O 1
ATOM 757 N N . PRO A 1 105 ? 49.010 -3.978 80.635 1.00 78.38 105 PRO A N 1
ATOM 758 C CA . PRO A 1 105 ? 49.711 -2.712 80.820 1.00 77.00 105 PRO A CA 1
ATOM 759 C C . PRO A 1 105 ? 50.853 -2.847 81.822 1.00 75.83 105 PRO A C 1
ATOM 760 O O . PRO A 1 105 ? 50.623 -2.943 83.028 1.00 76.27 105 PRO A O 1
ATOM 762 N N . GLY A 1 106 ? 52.082 -2.848 81.315 1.00 73.94 106 GLY A N 1
ATOM 763 C CA . GLY A 1 106 ? 53.265 -2.975 82.159 1.00 71.41 106 GLY A CA 1
ATOM 764 C C . GLY A 1 106 ? 54.418 -2.118 81.637 1.00 69.68 106 GLY A C 1
ATOM 765 O O . GLY A 1 106 ? 54.199 -1.100 80.982 1.00 69.32 106 GLY A O 1
ATOM 766 N N . THR A 1 107 ? 55.646 -2.537 81.937 1.00 67.26 107 THR A N 1
ATOM 767 C CA . THR A 1 107 ? 56.840 -1.818 81.503 1.00 64.72 107 THR A CA 1
ATOM 768 C C . THR A 1 107 ? 57.734 -2.736 80.673 1.00 62.98 107 THR A C 1
ATOM 769 O O . THR A 1 107 ? 57.799 -3.942 80.920 1.00 61.95 107 THR A O 1
ATOM 771 N N . ARG A 1 108 ? 58.424 -2.163 79.692 1.00 61.20 108 ARG A N 1
ATOM 772 C CA . ARG A 1 108 ? 59.296 -2.947 78.826 1.00 59.89 108 ARG A CA 1
ATOM 773 C C . ARG A 1 108 ? 60.614 -2.248 78.508 1.00 58.29 108 ARG A C 1
ATOM 774 O O . ARG A 1 108 ? 60.700 -1.020 78.511 1.00 57.85 108 ARG A O 1
ATOM 776 N N . LEU A 1 109 ? 61.638 -3.049 78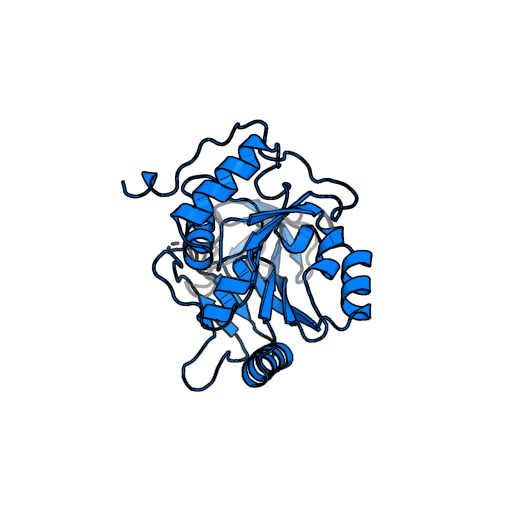.236 1.00 56.57 109 LEU A N 1
ATOM 777 C CA . LEU A 1 109 ? 62.958 -2.530 77.906 1.00 56.37 109 LEU A CA 1
ATOM 778 C C . LEU A 1 109 ? 63.227 -2.725 76.417 1.00 56.71 109 LEU A C 1
ATOM 779 O O . LEU A 1 109 ? 63.098 -3.832 75.892 1.00 55.81 109 LEU A O 1
ATOM 781 N N . LEU A 1 110 ? 63.596 -1.643 75.738 1.00 57.15 110 LEU A N 1
ATOM 782 C CA . LEU A 1 110 ? 63.885 -1.703 74.312 1.00 58.56 110 LEU A CA 1
ATOM 783 C C . LEU A 1 110 ? 65.164 -2.500 74.085 1.00 59.80 110 LEU A C 1
ATOM 784 O O . LEU A 1 110 ? 66.197 -2.215 74.691 1.00 59.25 110 LEU A O 1
ATOM 786 N N . LEU A 1 111 ? 65.090 -3.501 73.215 1.00 61.35 111 LEU A N 1
ATOM 787 C CA . LEU A 1 111 ? 66.245 -4.339 72.917 1.00 64.08 111 LEU A CA 1
ATOM 788 C C . LEU A 1 111 ? 66.882 -3.951 71.587 1.00 66.38 111 LEU A C 1
ATOM 789 O O . LEU A 1 111 ? 66.185 -3.728 70.596 1.00 66.39 111 LEU A O 1
ATOM 791 N N . LEU A 1 112 ? 68.209 -3.871 71.572 1.00 68.55 112 LEU A N 1
ATOM 792 C CA . LEU A 1 112 ? 68.937 -3.516 70.358 1.00 70.87 112 LEU A CA 1
ATOM 793 C C . LEU A 1 112 ? 68.697 -4.579 69.292 1.00 72.66 112 LEU A C 1
ATOM 794 O O . LEU A 1 112 ? 68.878 -5.769 69.543 1.00 72.81 112 LEU A O 1
ATOM 796 N N . SER A 1 113 ? 68.284 -4.142 68.107 1.00 74.94 113 SER A N 1
ATOM 797 C CA . SER A 1 113 ? 68.010 -5.056 67.003 1.00 77.20 113 SER A CA 1
ATOM 798 C C . SER A 1 113 ? 69.206 -5.960 66.728 1.00 79.05 113 SER A C 1
ATOM 799 O O . SER A 1 113 ? 69.231 -7.120 67.144 1.00 79.36 113 SER A O 1
ATOM 801 N N . PRO A 1 114 ? 70.195 -5.422 66.024 1.00 80.49 114 PRO A N 1
ATOM 802 C CA . PRO A 1 114 ? 71.395 -6.177 65.694 1.00 81.76 114 PRO A CA 1
ATOM 803 C C . PRO A 1 114 ? 72.375 -6.142 66.861 1.00 82.61 114 PRO A C 1
ATOM 804 O O . PRO A 1 114 ? 72.572 -7.149 67.540 1.00 82.63 114 PRO A O 1
ATOM 806 N N . LYS A 1 115 ? 72.976 -4.973 67.079 1.00 83.57 115 LYS A N 1
ATOM 807 C CA . LYS A 1 115 ? 73.949 -4.747 68.151 1.00 84.31 115 LYS A CA 1
ATOM 808 C C . LYS A 1 115 ? 74.311 -6.011 68.924 1.00 84.75 115 LYS A C 1
ATOM 809 O O . LYS A 1 115 ? 75.370 -6.603 68.704 1.00 85.44 115 LYS A O 1
ATOM 811 N N . ASP A 1 116 ? 73.427 -6.419 69.829 1.00 84.15 116 ASP A N 1
ATOM 812 C CA . ASP A 1 116 ? 73.647 -7.614 70.632 1.00 83.43 116 ASP A CA 1
ATOM 813 C C . ASP A 1 116 ? 72.345 -8.069 71.280 1.00 82.80 116 ASP A C 1
ATOM 814 O O . ASP A 1 116 ? 72.355 -8.857 72.225 1.00 82.97 116 ASP A O 1
ATOM 816 N N . LEU A 1 117 ? 71.226 -7.570 70.764 1.00 81.92 117 LEU A N 1
ATOM 817 C CA . LEU A 1 117 ? 69.913 -7.917 71.296 1.00 80.84 117 LEU A CA 1
ATOM 818 C C . LEU A 1 117 ? 69.846 -7.570 72.780 1.00 80.05 117 LEU A C 1
ATOM 819 O O . LEU A 1 117 ? 68.999 -8.081 73.514 1.00 79.57 117 LEU A O 1
ATOM 821 N N . ALA A 1 118 ? 70.748 -6.692 73.211 1.00 79.18 118 ALA A N 1
ATOM 822 C CA . ALA A 1 118 ? 70.813 -6.269 74.604 1.00 78.20 118 ALA A CA 1
ATOM 823 C C . ALA A 1 118 ? 69.939 -5.047 74.858 1.00 77.41 118 ALA A C 1
ATOM 824 O O . ALA A 1 118 ? 69.627 -4.289 73.939 1.00 76.65 118 ALA A O 1
ATOM 826 N N . PRO A 1 119 ? 69.554 -4.862 76.117 1.00 76.68 119 PRO A N 1
ATOM 827 C CA . PRO A 1 119 ? 68.712 -3.740 76.509 1.00 75.91 119 PRO A CA 1
ATOM 828 C C . PRO A 1 119 ? 69.372 -2.402 76.197 1.00 75.50 119 PRO A C 1
ATOM 829 O O . PRO A 1 119 ? 70.438 -2.087 76.727 1.00 75.56 119 PRO A O 1
ATOM 831 N N . VAL A 1 120 ? 68.733 -1.620 75.333 1.00 74.79 120 VAL A N 1
ATOM 832 C CA . VAL A 1 120 ? 69.249 -0.309 74.964 1.00 74.25 120 VAL A CA 1
ATOM 833 C C . VAL A 1 120 ? 69.220 0.583 76.200 1.00 74.37 120 VAL A C 1
ATOM 834 O O . VAL A 1 120 ? 68.163 0.806 76.791 1.00 74.02 120 VAL A O 1
ATOM 836 N N . PRO A 1 121 ? 70.388 1.086 76.588 1.00 74.41 121 PRO A N 1
ATOM 837 C CA . PRO A 1 121 ? 70.508 1.943 77.762 1.00 74.32 121 PRO A CA 1
ATOM 838 C C . PRO A 1 121 ? 69.450 3.044 77.806 1.00 73.94 121 PRO A C 1
ATOM 839 O O . PRO A 1 121 ? 69.246 3.761 76.828 1.00 74.21 121 PRO A O 1
ATOM 841 N N . GLY A 1 122 ? 68.781 3.159 78.951 1.00 73.36 122 GLY A N 1
ATOM 842 C CA . GLY A 1 122 ? 67.746 4.168 79.172 1.00 72.64 122 GLY A CA 1
ATOM 843 C C . GLY A 1 122 ? 66.444 3.925 78.408 1.00 71.83 122 GLY A C 1
ATOM 844 O O . GLY A 1 122 ? 65.368 4.302 78.875 1.00 72.05 122 GLY A O 1
ATOM 845 N N . LEU A 1 123 ? 66.538 3.299 77.239 1.00 70.51 123 LEU A N 1
ATOM 846 C CA . LEU A 1 123 ? 65.358 3.029 76.423 1.00 69.21 123 LEU A CA 1
ATOM 847 C C . LEU A 1 123 ? 64.339 2.162 77.158 1.00 68.73 123 LEU A C 1
ATOM 848 O O . LEU A 1 123 ? 64.565 0.974 77.382 1.00 67.73 123 LEU A O 1
ATOM 850 N N . GLN A 1 124 ? 63.214 2.764 77.527 1.00 68.56 124 GLN A N 1
ATOM 851 C CA . GLN A 1 124 ? 62.160 2.047 78.232 1.00 69.23 124 GLN A CA 1
ATOM 852 C C . GLN A 1 124 ? 60.785 2.557 77.815 1.00 69.50 124 GLN A C 1
ATOM 853 O O . GLN A 1 124 ? 60.669 3.594 77.166 1.00 69.00 124 GLN A O 1
ATOM 855 N N . ALA A 1 125 ? 59.745 1.821 78.192 1.00 70.49 125 ALA A N 1
ATOM 856 C CA . ALA A 1 125 ? 58.378 2.201 77.861 1.00 72.02 125 ALA A CA 1
ATOM 857 C C . ALA A 1 125 ? 57.386 1.429 78.726 1.00 72.85 125 ALA A C 1
ATOM 858 O O . ALA A 1 125 ? 57.692 0.342 79.214 1.00 72.54 125 ALA A O 1
ATOM 860 N N . GLU A 1 126 ? 56.199 1.997 78.913 1.00 74.53 126 GLU A N 1
ATOM 861 C CA . GLU A 1 126 ? 55.165 1.358 79.717 1.00 76.45 126 GLU A CA 1
ATOM 862 C C . GLU A 1 126 ? 53.787 1.539 79.089 1.00 77.73 126 GLU A C 1
ATOM 863 O O . GLU A 1 126 ? 53.419 2.640 78.683 1.00 77.27 126 GLU A O 1
ATOM 865 N N . VAL A 1 127 ? 53.030 0.449 79.012 1.00 79.80 127 VAL A N 1
ATOM 866 C CA . VAL A 1 127 ? 51.691 0.483 78.437 1.00 81.97 127 VAL A CA 1
ATOM 867 C C . VAL A 1 127 ? 50.775 1.385 79.258 1.00 83.47 127 VAL A C 1
ATOM 868 O O . VAL A 1 127 ? 50.544 1.136 80.442 1.00 84.00 127 VAL A O 1
ATOM 870 N N . VAL A 1 128 ? 50.254 2.430 78.622 1.00 85.25 128 VAL A N 1
ATOM 871 C CA . VAL A 1 128 ? 49.368 3.374 79.292 1.00 87.01 128 VAL A CA 1
ATOM 872 C C . VAL A 1 128 ? 47.894 3.031 79.079 1.00 88.30 128 VAL A C 1
ATOM 873 O O . VAL A 1 128 ? 47.367 2.108 79.703 1.00 88.49 128 VAL A O 1
ATOM 875 N N . ALA A 1 129 ? 47.235 3.777 78.196 1.00 89.55 129 ALA A N 1
ATOM 876 C CA . ALA A 1 129 ? 45.819 3.562 77.904 1.00 90.87 129 ALA A CA 1
ATOM 877 C C . ALA A 1 129 ? 45.608 2.511 76.814 1.00 91.82 129 ALA A C 1
ATOM 878 O O . ALA A 1 129 ? 46.394 1.571 76.684 1.00 92.01 129 ALA A O 1
ATOM 880 N N . VAL A 1 130 ? 44.539 2.675 76.038 1.00 92.71 130 VAL A N 1
ATOM 881 C CA . VAL A 1 130 ? 44.220 1.743 74.961 1.00 93.39 130 VAL A CA 1
ATOM 882 C C . VAL A 1 130 ? 43.400 2.417 73.863 1.00 93.72 130 VAL A C 1
ATOM 883 O O . VAL A 1 130 ? 42.379 3.050 74.137 1.00 93.74 130 VAL A O 1
ATOM 885 N N . GLU A 1 131 ? 43.856 2.274 72.622 1.00 94.02 131 GLU A N 1
ATOM 886 C CA . GLU A 1 131 ? 43.178 2.856 71.467 1.00 94.11 131 GLU A CA 1
ATOM 887 C C . GLU A 1 131 ? 42.886 4.342 71.661 1.00 94.17 131 GLU A C 1
ATOM 888 O O . GLU A 1 131 ? 41.763 4.797 71.439 1.00 94.58 131 GLU A O 1
ATOM 890 N N . GLU A 1 132 ? 43.904 5.093 72.073 1.00 93.91 132 GLU A N 1
ATOM 891 C CA . GLU A 1 132 ? 43.765 6.528 72.295 1.00 93.59 132 GLU A CA 1
ATOM 892 C C . GLU A 1 132 ? 44.522 7.308 71.222 1.00 93.35 132 GLU A C 1
ATOM 893 O O . GLU A 1 132 ? 44.492 6.945 70.047 1.00 93.32 132 GLU A O 1
ATOM 895 N N . ASP A 1 133 ? 45.197 8.379 71.631 1.00 93.01 133 ASP A N 1
ATOM 896 C CA . ASP A 1 133 ? 45.959 9.205 70.700 1.00 92.79 133 ASP A CA 1
ATOM 897 C C . ASP A 1 133 ? 46.797 10.238 71.445 1.00 92.65 133 ASP A C 1
ATOM 898 O O . ASP A 1 133 ? 47.512 11.030 70.831 1.00 92.30 133 ASP A O 1
ATOM 900 N N . LEU A 1 144 ? 49.199 3.185 72.202 1.00 86.08 144 LEU A N 1
ATOM 901 C CA . LEU A 1 144 ? 48.839 2.625 73.498 1.00 86.40 144 LEU A CA 1
ATOM 902 C C . LEU A 1 144 ? 50.091 2.289 74.300 1.00 86.70 144 LEU A C 1
ATOM 903 O O . LEU A 1 144 ? 50.270 1.153 74.737 1.00 86.67 144 LEU A O 1
ATOM 905 N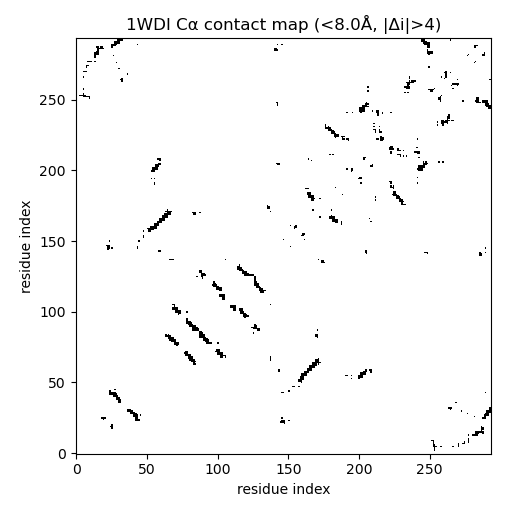 N . VAL A 1 145 ? 50.954 3.284 74.489 1.00 87.07 145 VAL A N 1
ATOM 906 C CA . VAL A 1 145 ? 52.193 3.093 75.236 1.00 87.12 145 VAL A CA 1
ATOM 907 C C . VAL A 1 145 ? 52.932 4.411 75.457 1.00 87.21 145 VAL A C 1
ATOM 908 O O . VAL A 1 145 ? 52.726 5.381 74.729 1.00 87.22 145 VAL A O 1
ATOM 910 N N . ALA A 1 146 ? 53.794 4.433 76.470 1.00 87.49 146 ALA A N 1
ATOM 911 C CA . ALA A 1 146 ? 54.580 5.617 76.801 1.00 87.51 146 ALA A CA 1
ATOM 912 C C . ALA A 1 146 ? 56.036 5.211 77.018 1.00 87.64 146 ALA A C 1
ATOM 913 O O . ALA A 1 146 ? 56.355 4.504 77.975 1.00 87.56 146 ALA A O 1
ATOM 915 N N . HIS A 1 147 ? 56.914 5.662 76.128 1.00 87.70 147 HIS A N 1
ATOM 916 C CA . HIS A 1 147 ? 58.332 5.331 76.216 1.00 87.55 147 HIS A CA 1
ATOM 917 C C . HIS A 1 147 ? 59.156 6.448 76.848 1.00 87.30 147 HIS A C 1
ATOM 918 O O . HIS A 1 147 ? 58.686 7.575 76.992 1.00 87.41 147 HIS A O 1
ATOM 920 N N . LEU A 1 148 ? 60.388 6.117 77.224 1.00 87.36 148 LEU A N 1
ATOM 921 C CA . LEU A 1 148 ? 61.303 7.072 77.838 1.00 87.37 148 LEU A CA 1
ATOM 922 C C . LEU A 1 148 ? 62.662 6.999 77.147 1.00 87.44 148 LEU A C 1
ATOM 923 O O . LEU A 1 148 ? 62.911 6.092 76.352 1.00 87.45 148 LEU A O 1
ATOM 925 N N . GLU A 1 149 ? 63.535 7.954 77.458 1.00 87.50 149 GLU A N 1
ATOM 926 C CA . GLU A 1 149 ? 64.871 8.016 76.867 1.00 87.75 149 GLU A CA 1
ATOM 927 C C . GLU A 1 149 ? 64.801 8.396 75.391 1.00 87.72 149 GLU A C 1
ATOM 928 O O . GLU A 1 149 ? 63.726 8.690 74.869 1.00 87.21 149 GLU A O 1
ATOM 930 N N . GLU A 1 150 ? 65.953 8.386 74.724 1.00 87.90 150 GLU A N 1
ATOM 931 C CA . GLU A 1 150 ? 66.027 8.737 73.309 1.00 88.62 150 GLU A CA 1
ATOM 932 C C . GLU A 1 150 ? 65.870 7.512 72.414 1.00 88.89 150 GLU A C 1
ATOM 933 O O . GLU A 1 150 ? 66.661 6.573 72.488 1.00 88.76 150 GLU A O 1
ATOM 935 N N . VAL A 1 151 ? 64.847 7.537 71.564 1.00 89.69 151 VAL A N 1
ATOM 936 C CA . VAL A 1 151 ? 64.566 6.434 70.650 1.00 90.80 151 VAL A CA 1
ATOM 937 C C . VAL A 1 151 ? 65.771 6.063 69.789 1.00 91.42 151 VAL A C 1
ATOM 938 O O . VAL A 1 151 ? 66.701 6.854 69.625 1.00 91.51 151 VAL A O 1
ATOM 940 N N . GLY A 1 152 ? 65.743 4.851 69.240 1.00 92.06 152 GLY A N 1
ATOM 941 C CA . GLY A 1 152 ? 66.824 4.358 68.394 1.00 92.48 152 GLY A CA 1
ATOM 942 C C . GLY A 1 152 ? 66.516 4.608 66.923 1.00 92.78 152 GLY A C 1
ATOM 943 O O . GLY A 1 152 ? 65.398 4.372 66.465 1.00 92.24 152 GLY A O 1
ATOM 944 N N . GLU A 1 153 ? 67.516 5.084 66.187 1.00 93.26 153 GLU A N 1
ATOM 945 C CA . GLU A 1 153 ? 67.356 5.367 64.766 1.00 93.64 153 GLU A CA 1
ATOM 946 C C . GLU A 1 153 ? 67.084 4.088 63.983 1.00 93.91 153 GLU A C 1
ATOM 947 O O . GLU A 1 153 ? 65.954 3.835 63.563 1.00 93.93 153 GLU A O 1
ATOM 949 N N . VAL A 1 154 ? 68.126 3.284 63.790 1.00 93.96 154 VAL A N 1
ATOM 950 C CA . VAL A 1 154 ? 68.001 2.028 63.058 1.00 94.04 154 VAL A CA 1
ATOM 951 C C . VAL A 1 154 ? 66.940 1.143 63.700 1.00 94.14 154 VAL A C 1
ATOM 952 O O . VAL A 1 154 ? 66.838 1.073 64.924 1.00 94.05 154 VAL A O 1
ATOM 954 N N . PRO A 1 155 ? 66.150 0.470 62.868 1.00 94.14 155 PRO A N 1
ATOM 955 C CA . PRO A 1 155 ? 65.096 -0.409 63.362 1.00 94.09 155 PRO A CA 1
ATOM 956 C C . PRO A 1 155 ? 64.440 -1.178 62.221 1.00 94.04 155 PRO A C 1
ATOM 957 O O . PRO A 1 155 ? 63.419 -1.839 62.414 1.00 93.69 155 PRO A O 1
ATOM 959 N N . ALA A 1 181 ? 50.683 13.765 60.502 1.00 63.34 181 ALA A N 1
ATOM 960 C CA . ALA A 1 181 ? 49.729 14.814 60.839 1.00 63.25 181 ALA A CA 1
ATOM 961 C C . ALA A 1 181 ? 50.339 16.193 60.600 1.00 62.96 181 ALA A C 1
ATOM 962 O O . ALA A 1 181 ? 51.113 16.691 61.421 1.00 63.91 181 ALA A O 1
ATOM 964 N N . ALA A 1 182 ? 49.984 16.805 59.473 1.00 61.51 182 ALA A N 1
ATOM 965 C CA . ALA A 1 182 ? 50.495 18.127 59.116 1.00 59.81 182 ALA A CA 1
ATOM 966 C C . ALA A 1 182 ? 49.776 18.672 57.881 1.00 57.51 182 ALA A C 1
ATOM 967 O O . ALA A 1 182 ? 49.775 18.042 56.825 1.00 58.17 182 ALA A O 1
ATOM 969 N N . PRO A 1 183 ? 49.158 19.859 58.004 1.00 55.27 183 PRO A N 1
ATOM 970 C CA . PRO A 1 183 ? 48.423 20.521 56.918 1.00 51.76 183 PRO A CA 1
ATOM 971 C C . PRO A 1 183 ? 49.260 20.780 55.667 1.00 48.24 183 PRO A C 1
ATOM 972 O O . PRO A 1 183 ? 50.398 21.242 55.755 1.00 48.98 183 PRO A O 1
ATOM 976 N N . THR A 1 184 ? 48.687 20.484 54.504 1.00 44.73 184 THR A N 1
ATOM 977 C CA . THR A 1 184 ? 49.370 20.691 53.230 1.00 39.59 184 THR A CA 1
ATOM 978 C C . THR A 1 184 ? 48.385 21.191 52.168 1.00 35.64 184 THR A C 1
ATOM 979 O O . THR A 1 184 ? 47.187 21.291 5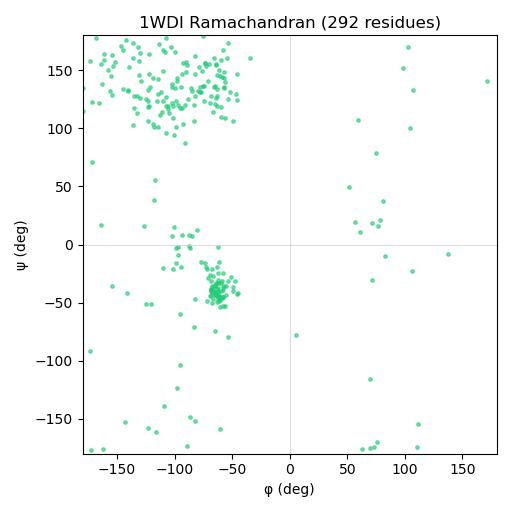2.426 1.00 33.55 184 THR A O 1
ATOM 983 N N . ALA A 1 185 ? 48.891 21.505 50.977 1.00 30.83 185 ALA A N 1
ATOM 984 C CA . ALA A 1 185 ? 48.045 22.018 49.896 1.00 28.44 185 ALA A CA 1
ATOM 985 C C . ALA A 1 185 ? 46.789 21.186 49.657 1.00 26.70 185 ALA A C 1
ATOM 986 O O . ALA A 1 185 ? 45.731 21.730 49.354 1.00 26.75 185 ALA A O 1
ATOM 988 N N . GLY A 1 186 ? 46.909 19.869 49.793 1.00 27.29 186 GLY A N 1
ATOM 989 C CA . GLY A 1 186 ? 45.766 18.998 49.578 1.00 27.09 186 GLY A CA 1
ATOM 990 C C . GLY A 1 186 ? 44.616 19.212 50.548 1.00 28.15 186 GLY A C 1
ATOM 991 O O . GLY A 1 186 ? 43.485 18.818 50.267 1.00 30.07 186 GLY A O 1
ATOM 992 N N . LEU A 1 187 ? 44.897 19.837 51.688 1.00 28.87 187 LEU A N 1
ATOM 993 C CA . LEU A 1 187 ? 43.874 20.085 52.702 1.00 29.76 187 LEU A CA 1
ATOM 994 C C . LEU A 1 187 ? 42.750 20.986 52.190 1.00 29.00 187 LEU A C 1
ATOM 995 O O . LEU A 1 187 ? 41.629 20.934 52.699 1.00 28.28 187 LEU A O 1
ATOM 1000 N N . HIS A 1 188 ? 43.056 21.801 51.183 1.00 26.71 188 HIS A N 1
ATOM 1001 C CA . HIS A 1 188 ? 42.086 22.735 50.605 1.00 24.20 188 HIS A CA 1
ATOM 1002 C C . HIS A 1 188 ? 40.931 22.081 49.862 1.00 23.08 188 HIS A C 1
ATOM 1003 O O . HIS A 1 188 ? 39.886 22.705 49.660 1.00 21.80 188 HIS A O 1
ATOM 1010 N N . PHE A 1 189 ? 41.120 20.832 49.447 1.00 23.19 189 PHE A N 1
ATOM 1011 C CA . PHE A 1 189 ? 40.090 20.117 48.713 1.00 23.83 189 PHE A CA 1
ATOM 1012 C C . PHE A 1 189 ? 39.032 19.492 49.616 1.00 25.61 189 PHE A C 1
ATOM 1013 O O . PHE A 1 189 ? 39.316 19.066 50.732 1.00 28.84 189 PHE A O 1
ATOM 1021 N N . THR A 1 190 ? 37.807 19.444 49.111 1.00 24.71 190 THR A N 1
ATOM 1022 C CA . THR A 1 190 ? 36.686 18.861 49.830 1.00 23.22 190 THR A CA 1
ATOM 1023 C C . THR A 1 190 ? 36.128 17.764 48.940 1.00 24.00 190 THR A C 1
ATOM 1024 O O . THR A 1 190 ? 36.425 17.716 47.746 1.00 23.24 190 THR A O 1
ATOM 1028 N N . PRO A 1 191 ? 35.312 16.865 49.509 1.00 24.91 191 PRO A N 1
ATOM 1029 C CA . PRO A 1 191 ? 34.738 15.795 48.693 1.00 25.39 191 PRO A CA 1
ATOM 1030 C C . PRO A 1 191 ? 33.948 16.396 47.529 1.00 25.33 191 PRO A C 1
ATOM 1031 O O . PRO A 1 191 ? 33.936 15.848 46.428 1.00 26.86 191 PRO A O 1
ATOM 1035 N N . GLU A 1 192 ? 33.300 17.532 47.782 1.00 26.55 192 GLU A N 1
ATOM 1036 C CA . GLU A 1 192 ? 32.511 18.223 46.759 1.00 27.16 192 GLU A CA 1
ATOM 1037 C C . GLU A 1 192 ? 33.389 18.690 45.599 1.00 24.78 192 GLU A C 1
ATOM 1038 O O . GLU A 1 192 ? 33.074 18.459 44.434 1.00 24.33 192 GLU A O 1
ATOM 1044 N N . LEU A 1 193 ? 34.487 19.364 45.923 1.00 24.96 193 LEU A N 1
ATOM 1045 C CA . LEU A 1 193 ? 35.396 19.854 44.893 1.00 24.37 193 LEU A CA 1
ATOM 1046 C C . LEU A 1 193 ? 35.935 18.688 44.081 1.00 22.18 193 LEU A C 1
ATOM 1047 O O . LEU A 1 193 ? 35.995 18.746 42.854 1.00 21.90 193 LEU A O 1
ATOM 1052 N N . LEU A 1 194 ? 36.331 17.627 44.770 1.00 22.05 194 LEU A N 1
ATOM 1053 C CA . LEU A 1 194 ? 36.849 16.457 44.082 1.00 24.90 194 LEU A CA 1
ATOM 1054 C C . LEU A 1 194 ? 35.799 15.903 43.116 1.00 23.75 194 LEU A C 1
ATOM 1055 O O . LEU A 1 194 ? 36.106 15.612 41.964 1.00 24.78 194 LEU A O 1
ATOM 1060 N N . GLU A 1 195 ? 34.554 15.785 43.571 1.00 25.88 195 GLU A N 1
ATOM 1061 C CA . GLU A 1 195 ? 33.496 15.261 42.709 1.00 24.75 195 GLU A CA 1
ATOM 1062 C C . GLU A 1 195 ? 33.266 16.158 41.495 1.00 24.76 195 GLU A C 1
ATOM 1063 O O . GLU A 1 195 ? 33.125 15.668 40.373 1.00 24.51 195 GLU A O 1
ATOM 1069 N N . ARG A 1 196 ? 33.228 17.471 41.711 1.00 22.02 196 ARG A N 1
ATOM 1070 C CA . ARG A 1 196 ? 33.032 18.392 40.599 1.00 22.00 196 ARG A CA 1
ATOM 1071 C C . ARG A 1 196 ? 34.142 18.182 39.568 1.00 22.12 196 ARG A C 1
ATOM 1072 O O . ARG A 1 196 ? 33.896 18.219 38.363 1.00 21.86 196 ARG A O 1
ATOM 1080 N N . LEU A 1 197 ? 35.365 17.954 40.043 1.00 21.14 197 LEU A N 1
ATOM 1081 C CA . LEU A 1 197 ? 36.489 17.726 39.138 1.00 19.84 197 LEU A CA 1
ATOM 1082 C C . LEU A 1 197 ? 36.284 16.430 38.344 1.00 20.51 197 LEU A C 1
ATOM 1083 O O . LEU A 1 197 ? 36.554 16.380 37.143 1.00 18.36 197 LEU A O 1
ATOM 1088 N N . ARG A 1 198 ? 35.804 15.384 39.013 1.00 21.88 198 ARG A N 1
ATOM 1089 C CA . ARG A 1 198 ? 35.552 14.112 38.334 1.00 26.07 198 ARG A CA 1
ATOM 1090 C C . ARG A 1 198 ? 34.502 14.346 37.259 1.00 26.13 198 ARG A C 1
ATOM 1091 O O . ARG A 1 198 ? 34.644 13.911 36.116 1.00 26.37 198 ARG A O 1
ATOM 1099 N N . GLU A 1 199 ? 33.443 15.052 37.635 1.00 27.91 199 GLU A N 1
ATOM 1100 C CA . GLU A 1 199 ? 32.358 15.337 36.710 1.00 28.10 199 GLU A CA 1
ATOM 1101 C C . GLU A 1 199 ? 32.796 16.085 35.455 1.00 28.82 199 GLU A C 1
ATOM 1102 O O . GLU A 1 199 ? 32.139 15.995 34.417 1.00 29.64 199 GLU A O 1
ATOM 1108 N N . MET A 1 200 ? 33.902 16.819 35.525 1.00 26.84 200 MET A N 1
ATOM 1109 C CA . MET A 1 200 ? 34.353 17.517 34.328 1.00 26.32 200 MET A CA 1
ATOM 1110 C C . MET A 1 200 ? 35.495 16.782 33.627 1.00 25.72 200 MET A C 1
ATOM 1111 O O . MET A 1 200 ? 36.182 17.345 32.781 1.00 26.55 200 MET A O 1
ATOM 1116 N N . GLY A 1 201 ? 35.694 15.520 33.987 1.00 25.24 201 GLY A N 1
ATOM 1117 C CA . GLY A 1 201 ? 36.730 14.729 33.344 1.00 24.95 201 GLY A CA 1
ATOM 1118 C C . GLY A 1 201 ? 38.167 14.958 33.777 1.00 23.73 201 GLY A C 1
ATOM 1119 O O . GLY A 1 201 ? 39.087 14.629 33.034 1.00 23.77 201 GLY A O 1
ATOM 1120 N N . VAL A 1 202 ? 38.374 15.516 34.964 1.00 22.19 202 VAL A N 1
ATOM 1121 C CA . VAL A 1 202 ? 39.730 15.741 35.453 1.00 21.50 202 VAL A CA 1
ATOM 1122 C C . VAL A 1 202 ? 40.182 14.490 36.191 1.00 20.97 202 VAL A C 1
ATOM 1123 O O . VAL A 1 202 ? 39.511 14.021 37.106 1.00 21.50 202 VAL A O 1
ATOM 1127 N N . GLU A 1 203 ? 41.316 13.940 35.780 1.00 21.14 203 GLU A N 1
ATOM 1128 C CA . GLU A 1 203 ? 41.823 12.743 36.426 1.00 21.01 203 GLU A CA 1
ATOM 1129 C C . GLU A 1 203 ? 42.315 13.084 37.820 1.00 20.68 203 GLU A C 1
ATOM 1130 O O . GLU A 1 203 ? 42.917 14.137 38.037 1.00 21.12 203 GLU A O 1
ATOM 1136 N N . LEU A 1 204 ? 42.042 12.193 38.764 1.00 19.29 204 LEU A N 1
ATOM 1137 C CA . LEU A 1 204 ? 42.464 12.383 40.141 1.00 20.45 204 LEU A CA 1
ATOM 1138 C C . LEU A 1 204 ? 43.387 11.210 40.458 1.00 22.74 204 LEU A C 1
ATOM 1139 O O . LEU A 1 204 ? 42.926 10.087 40.662 1.00 24.76 204 LEU A O 1
ATOM 1144 N N . ARG A 1 205 ? 44.692 11.470 40.475 1.00 23.40 205 ARG A N 1
ATOM 1145 C CA . ARG A 1 205 ? 45.681 10.422 40.731 1.00 23.42 205 ARG A CA 1
ATOM 1146 C C . ARG A 1 205 ? 46.431 10.663 42.035 1.00 24.62 205 ARG A C 1
ATOM 1147 O O . ARG A 1 205 ? 46.757 11.806 42.365 1.00 25.39 205 ARG A O 1
ATOM 1155 N N . PHE A 1 206 ? 46.723 9.586 42.765 1.00 23.72 206 PHE A N 1
ATOM 1156 C CA . PHE A 1 206 ? 47.418 9.708 44.041 1.00 22.19 206 PHE A CA 1
ATOM 1157 C C . PHE A 1 206 ? 48.711 8.893 44.169 1.00 23.48 206 PHE A C 1
ATOM 1158 O O . PHE A 1 206 ? 48.719 7.675 43.951 1.00 20.98 206 PHE A O 1
ATOM 1166 N N . LEU A 1 207 ? 49.807 9.565 44.513 1.00 21.13 207 LEU A N 1
ATOM 1167 C CA . LEU A 1 207 ? 51.061 8.857 44.741 1.00 22.60 207 LEU A CA 1
ATOM 1168 C C . LEU A 1 207 ? 51.201 8.802 46.262 1.00 24.86 207 LEU A C 1
ATOM 1169 O O . LEU A 1 207 ? 50.449 9.467 46.986 1.00 23.79 207 LEU A O 1
ATOM 1174 N N . THR A 1 208 ? 52.157 8.023 46.748 1.00 25.79 208 THR A N 1
ATOM 1175 C CA . THR A 1 208 ? 52.328 7.859 48.185 1.00 28.98 208 THR A CA 1
ATOM 1176 C C . THR A 1 208 ? 53.592 8.444 48.800 1.00 30.08 208 THR A C 1
ATOM 1177 O O . THR A 1 208 ? 54.695 8.215 48.315 1.00 32.12 208 THR A O 1
ATOM 1181 N N . LEU A 1 209 ? 53.420 9.197 49.880 1.00 30.85 209 LEU A N 1
ATOM 1182 C CA . LEU A 1 209 ? 54.550 9.753 50.609 1.00 32.48 209 LEU A CA 1
ATOM 1183 C C . LEU A 1 209 ? 54.687 8.853 51.839 1.00 31.89 209 LEU A C 1
ATOM 1184 O O . LEU A 1 209 ? 53.734 8.703 52.601 1.00 32.53 209 LEU A O 1
ATOM 1189 N N . HIS A 1 210 ? 55.848 8.235 52.023 1.00 32.09 210 HIS A N 1
ATOM 1190 C CA . HIS A 1 210 ? 56.043 7.369 53.185 1.00 33.70 210 HIS A CA 1
ATOM 1191 C C . HIS A 1 210 ? 56.400 8.195 54.415 1.00 33.37 210 HIS A C 1
ATOM 1192 O O . HIS A 1 210 ? 57.309 9.018 54.367 1.00 34.22 210 HIS A O 1
ATOM 1199 N N . VAL A 1 211 ? 55.673 7.981 55.507 1.00 34.85 211 VAL A N 1
ATOM 1200 C CA . VAL A 1 211 ? 55.932 8.693 56.756 1.00 37.12 211 VAL A CA 1
ATOM 1201 C C . VAL A 1 211 ? 55.869 7.697 57.905 1.00 38.41 211 VAL A C 1
ATOM 1202 O O . VAL A 1 211 ? 55.505 6.539 57.711 1.00 38.29 211 VAL A O 1
ATOM 1206 N N . GLY A 1 212 ? 56.219 8.151 59.102 1.00 41.18 212 GLY A N 1
ATOM 1207 C CA . GLY A 1 212 ? 56.172 7.273 60.257 1.00 43.24 212 GLY A CA 1
ATOM 1208 C C . GLY A 1 212 ? 57.525 6.758 60.705 1.00 44.84 212 GLY A C 1
ATOM 1209 O O . GLY A 1 212 ? 58.519 6.927 60.002 1.00 44.31 212 GLY A O 1
ATOM 1210 N N . PRO A 1 213 ? 57.586 6.107 61.881 1.00 47.03 213 PRO A N 1
ATOM 1211 C CA . PRO A 1 213 ? 58.806 5.545 62.471 1.00 47.17 213 PRO A CA 1
ATOM 1212 C C . PRO A 1 213 ? 59.621 4.688 61.507 1.00 47.40 213 PRO A C 1
ATOM 1213 O O . PRO A 1 213 ? 60.851 4.749 61.496 1.00 46.45 213 PRO A O 1
ATOM 1217 N N . GLY A 1 214 ? 58.927 3.892 60.701 1.00 47.69 214 GLY A N 1
ATOM 1218 C CA . GLY A 1 214 ? 59.596 3.020 59.755 1.00 49.71 214 GLY A CA 1
ATOM 1219 C C . GLY A 1 214 ? 60.432 3.702 58.687 1.00 51.57 214 GLY A C 1
ATOM 1220 O O . GLY A 1 214 ? 61.058 3.023 57.875 1.00 52.03 214 GLY A O 1
ATOM 1221 N N . THR A 1 215 ? 60.451 5.032 58.672 1.00 52.92 215 THR A N 1
ATOM 1222 C CA . THR A 1 215 ? 61.230 5.758 57.674 1.00 55.93 215 THR A CA 1
ATOM 1223 C C . THR A 1 215 ? 62.441 6.460 58.282 1.00 58.46 215 THR A C 1
ATOM 1224 O O . THR A 1 215 ? 63.390 6.792 57.572 1.00 59.08 215 THR A O 1
ATOM 1228 N N . PHE A 1 216 ? 62.404 6.684 59.593 1.00 61.13 216 PHE A N 1
ATOM 1229 C CA . PHE A 1 216 ? 63.499 7.352 60.294 1.00 63.99 216 PHE A CA 1
ATOM 1230 C C . PHE A 1 216 ? 64.868 6.817 59.889 1.00 65.52 216 PHE A C 1
ATOM 1231 O O . PHE A 1 216 ? 65.022 5.633 59.586 1.00 65.70 216 PHE A O 1
ATOM 1239 N N . ARG A 1 217 ? 65.858 7.704 59.885 1.00 67.56 217 ARG A N 1
ATOM 1240 C CA . ARG A 1 217 ? 67.225 7.346 59.523 1.00 69.44 217 ARG A CA 1
ATOM 1241 C C . ARG A 1 217 ? 68.247 8.068 60.405 1.00 70.57 217 ARG A C 1
ATOM 1242 O O . ARG A 1 217 ? 69.239 7.472 60.831 1.00 70.49 217 ARG A O 1
ATOM 1250 N N . PRO A 1 218 ? 68.023 9.364 60.686 1.00 71.65 218 PRO A N 1
ATOM 1251 C CA . PRO A 1 218 ? 68.958 10.119 61.526 1.00 72.47 218 PRO A CA 1
ATOM 1252 C C . PRO A 1 218 ? 69.080 9.528 62.931 1.00 73.03 218 PRO A C 1
ATOM 1253 O O . PRO A 1 218 ? 68.277 9.833 63.816 1.00 72.97 218 PRO A O 1
ATOM 1257 N N . MET A 1 228 ? 69.340 18.067 51.980 1.00 70.28 228 MET A N 1
ATOM 1258 C CA . MET A 1 228 ? 67.955 18.392 52.300 1.00 70.07 228 MET A CA 1
ATOM 1259 C C . MET A 1 228 ? 67.216 17.179 52.858 1.00 68.81 228 MET A C 1
ATOM 1260 O O . MET A 1 228 ? 67.640 16.038 52.669 1.00 68.96 228 MET A O 1
ATOM 1265 N N . HIS A 1 229 ? 66.108 17.440 53.546 1.00 67.11 229 HIS A N 1
ATOM 1266 C CA . HIS A 1 229 ? 65.292 16.386 54.138 1.00 65.17 229 HIS A CA 1
ATOM 1267 C C . HIS A 1 229 ? 64.859 15.384 53.068 1.00 62.24 229 HIS A C 1
ATOM 1268 O O . HIS A 1 229 ? 64.024 15.698 52.219 1.00 62.40 229 HIS A O 1
ATOM 1275 N N . ALA A 1 230 ? 65.430 14.184 53.111 1.00 58.41 230 ALA A N 1
ATOM 1276 C CA . ALA A 1 230 ? 65.099 13.141 52.145 1.00 54.86 230 ALA A CA 1
ATOM 1277 C C . ALA A 1 230 ? 63.603 12.844 52.175 1.00 51.95 230 ALA A C 1
ATOM 1278 O O . ALA A 1 230 ? 62.976 12.874 53.233 1.00 52.46 230 ALA A O 1
ATOM 1280 N N . GLU A 1 231 ? 63.035 12.559 51.009 1.00 47.32 231 GLU A N 1
ATOM 1281 C CA . GLU A 1 231 ? 61.612 12.266 50.905 1.00 42.96 231 GLU A CA 1
ATOM 1282 C C . GLU A 1 231 ? 61.370 10.898 50.271 1.00 39.29 231 GLU A C 1
ATOM 1283 O O . GLU A 1 231 ? 61.562 10.722 49.069 1.00 36.02 231 GLU A O 1
ATOM 1289 N N . PRO A 1 232 ? 60.966 9.907 51.081 1.00 37.06 232 PRO A N 1
ATOM 1290 C CA . PRO A 1 232 ? 60.698 8.559 50.573 1.00 34.67 232 PRO A CA 1
ATOM 1291 C C . PRO A 1 232 ? 59.265 8.523 50.045 1.00 31.77 232 PRO A C 1
ATOM 1292 O O . PRO A 1 232 ? 58.343 8.970 50.720 1.00 32.93 232 PRO A O 1
ATOM 1296 N N . TYR A 1 233 ? 59.077 7.992 48.842 1.00 28.32 233 TYR A N 1
ATOM 1297 C CA . TYR A 1 233 ? 57.747 7.948 48.243 1.00 26.48 233 TYR A CA 1
ATOM 1298 C C . TYR A 1 233 ? 57.545 6.706 47.389 1.00 27.06 233 TYR A C 1
ATOM 1299 O O . TYR A 1 233 ? 58.485 5.971 47.098 1.00 24.85 233 TYR A O 1
ATOM 1308 N N . ALA A 1 234 ? 56.304 6.494 46.973 1.00 26.31 234 ALA A N 1
ATOM 1309 C CA . ALA A 1 234 ? 55.976 5.364 46.121 1.00 26.94 234 ALA A CA 1
ATOM 1310 C C . ALA A 1 234 ? 54.965 5.833 45.092 1.00 25.18 234 ALA A C 1
ATOM 1311 O O . ALA A 1 234 ? 53.987 6.496 45.429 1.00 25.83 234 ALA A O 1
ATOM 1313 N N . ILE A 1 235 ? 55.219 5.509 43.832 1.00 25.54 235 ILE A N 1
ATOM 1314 C CA . ILE A 1 235 ? 54.309 5.885 42.767 1.00 24.81 235 ILE A CA 1
ATOM 1315 C C . ILE A 1 235 ? 53.638 4.637 42.206 1.00 25.49 235 ILE A C 1
ATOM 1316 O O . ILE A 1 235 ? 54.295 3.779 41.618 1.00 25.19 235 ILE A O 1
ATOM 1321 N N . PRO A 1 236 ? 52.315 4.518 42.395 1.00 24.94 236 PRO A N 1
ATOM 1322 C CA . PRO A 1 236 ? 51.555 3.368 41.898 1.00 23.88 236 PRO A CA 1
ATOM 1323 C C . PRO A 1 236 ? 51.722 3.216 40.392 1.00 24.93 236 PRO A C 1
ATOM 1324 O O . PRO A 1 236 ? 51.878 4.206 39.666 1.00 23.55 236 PRO A O 1
ATOM 1328 N N . GLU A 1 237 ? 51.679 1.976 39.922 1.00 23.95 237 GLU A N 1
ATOM 1329 C CA . GLU A 1 237 ? 51.822 1.698 38.499 1.00 26.52 237 GLU A CA 1
ATOM 1330 C C . GLU A 1 237 ? 50.802 2.453 37.653 1.00 26.86 237 GLU A C 1
ATOM 1331 O O . GLU A 1 237 ? 51.141 2.987 36.597 1.00 28.11 237 GLU A O 1
ATOM 1337 N N . GLU A 1 238 ? 49.551 2.486 38.105 1.00 27.75 238 GLU A N 1
ATOM 1338 C CA . GLU A 1 238 ? 48.497 3.178 37.361 1.00 28.49 238 GLU A CA 1
ATOM 1339 C C . GLU A 1 238 ? 48.773 4.678 37.265 1.00 25.78 238 GLU A C 1
ATOM 1340 O O . GLU A 1 238 ? 48.418 5.318 36.277 1.00 26.92 238 GLU A O 1
ATOM 1346 N N . VAL A 1 239 ? 49.397 5.237 38.297 1.00 25.84 239 VAL A N 1
ATOM 1347 C CA . VAL A 1 239 ? 49.714 6.663 38.310 1.00 25.11 239 VAL A CA 1
ATOM 1348 C C . VAL A 1 239 ? 50.848 6.967 37.338 1.00 24.39 239 VAL A C 1
ATOM 1349 O O . VAL A 1 239 ? 50.755 7.889 36.526 1.00 25.41 239 VAL A O 1
ATOM 1353 N N . ALA A 1 240 ? 51.922 6.188 37.414 1.00 25.13 240 ALA A N 1
ATOM 1354 C CA . ALA A 1 240 ? 53.051 6.392 36.515 1.00 23.34 240 ALA A CA 1
ATOM 1355 C C . ALA A 1 240 ? 52.541 6.263 35.085 1.00 23.48 240 ALA A C 1
ATOM 1356 O O . ALA A 1 240 ? 52.861 7.076 34.221 1.00 21.86 240 ALA A O 1
ATOM 1358 N N . GLU A 1 241 ? 51.728 5.240 34.844 1.00 22.52 241 GLU A N 1
ATOM 1359 C CA . GLU A 1 241 ? 51.185 5.016 33.510 1.00 23.55 241 GLU A CA 1
ATOM 1360 C C . GLU A 1 241 ? 50.296 6.173 33.043 1.00 21.39 241 GLU A C 1
ATOM 1361 O O . GLU A 1 241 ? 50.363 6.589 31.883 1.00 20.28 241 GLU A O 1
ATOM 1367 N N . ALA A 1 242 ? 49.476 6.699 33.946 1.00 20.36 242 ALA A N 1
ATOM 1368 C CA . ALA A 1 242 ? 48.577 7.803 33.602 1.00 22.66 242 ALA A CA 1
ATOM 1369 C C . ALA A 1 242 ? 49.333 9.101 33.299 1.00 22.36 242 ALA A C 1
ATOM 1370 O O . ALA A 1 242 ? 48.945 9.865 32.411 1.00 22.53 242 ALA A O 1
ATOM 1372 N N . VAL A 1 243 ? 50.410 9.347 34.036 1.00 23.00 243 VAL A N 1
ATOM 1373 C CA . VAL A 1 243 ? 51.208 10.552 33.832 1.00 24.89 243 VAL A CA 1
ATOM 1374 C C . VAL A 1 243 ? 51.950 10.492 32.500 1.00 25.16 243 VAL A C 1
ATOM 1375 O O . VAL A 1 243 ? 51.980 11.470 31.747 1.00 25.37 243 VAL A O 1
ATOM 1379 N N . ASN A 1 244 ? 52.541 9.343 32.199 1.00 24.42 244 ASN A N 1
ATOM 1380 C CA . ASN A 1 244 ? 53.278 9.204 30.953 1.00 23.63 244 ASN A CA 1
ATOM 1381 C C . ASN A 1 244 ? 52.372 9.237 29.732 1.00 22.93 244 ASN A C 1
ATOM 1382 O O . ASN A 1 244 ? 52.725 9.827 28.710 1.00 24.35 244 ASN A O 1
ATOM 1387 N N . ARG A 1 245 ? 51.198 8.621 29.829 1.00 23.49 245 ARG A N 1
ATOM 1388 C CA . ARG A 1 245 ? 50.268 8.639 28.705 1.00 23.62 245 ARG A CA 1
ATOM 1389 C C . ARG A 1 245 ? 49.777 10.077 28.488 1.00 22.86 245 ARG A C 1
ATOM 1390 O O . ARG A 1 245 ? 49.639 10.533 27.356 1.00 24.93 245 ARG A O 1
ATOM 1398 N N . ALA A 1 246 ? 49.520 10.797 29.574 1.00 24.20 246 ALA A N 1
ATOM 1399 C CA . ALA A 1 246 ? 49.059 12.183 29.465 1.00 23.57 246 ALA A CA 1
ATOM 1400 C C . ALA A 1 246 ? 50.107 13.035 28.745 1.00 23.66 246 ALA A C 1
ATOM 1401 O O . ALA A 1 246 ? 49.778 13.824 27.855 1.00 23.24 246 ALA A O 1
ATOM 1403 N N . LYS A 1 247 ? 51.370 12.875 29.133 1.00 22.91 247 LYS A N 1
ATOM 1404 C CA . LYS A 1 247 ? 52.457 13.628 28.509 1.00 24.97 247 LYS A CA 1
ATOM 1405 C C . LYS A 1 247 ? 52.545 13.275 27.030 1.00 25.50 247 LYS A C 1
ATOM 1406 O O . LYS A 1 247 ? 52.674 14.154 26.184 1.00 26.15 247 LYS A O 1
ATOM 1412 N N . ALA A 1 248 ? 52.462 11.985 26.720 1.00 26.34 248 ALA A N 1
ATOM 1413 C CA . ALA A 1 248 ? 52.525 11.537 25.334 1.00 28.31 248 ALA A CA 1
ATOM 1414 C C . ALA A 1 248 ? 51.386 12.147 24.518 1.00 30.37 248 ALA A C 1
ATOM 1415 O O . ALA A 1 248 ? 51.547 12.436 23.333 1.00 30.00 248 ALA A O 1
ATOM 1417 N N . GLU A 1 249 ? 50.238 12.350 25.157 1.00 31.17 249 GLU A N 1
ATOM 1418 C CA . GLU A 1 249 ? 49.078 12.912 24.472 1.00 30.64 249 GLU A CA 1
ATOM 1419 C C . GLU A 1 249 ? 48.960 14.428 24.610 1.00 30.46 249 GLU A C 1
ATOM 1420 O O . GLU A 1 249 ? 47.954 15.013 24.218 1.00 30.18 249 GLU A O 1
ATOM 1426 N N . GLY A 1 250 ? 49.984 15.063 25.172 1.00 29.44 250 GLY A N 1
ATOM 1427 C CA . GLY A 1 250 ? 49.948 16.507 25.326 1.00 27.51 250 GLY A CA 1
ATOM 1428 C C . GLY A 1 250 ? 48.976 17.037 26.370 1.00 27.21 250 GLY A C 1
ATOM 1429 O O . GLY A 1 250 ? 48.620 18.215 26.339 1.00 25.63 250 GLY A O 1
ATOM 1430 N N . ARG A 1 251 ? 48.536 16.180 27.290 1.00 25.99 251 ARG A N 1
ATOM 1431 C CA . ARG A 1 251 ? 47.616 16.606 28.343 1.00 25.18 251 ARG A CA 1
ATOM 1432 C C . ARG A 1 251 ? 48.398 17.083 29.577 1.00 24.32 251 ARG A C 1
ATOM 1433 O O . ARG A 1 251 ? 49.484 16.588 29.864 1.00 22.56 251 ARG A O 1
ATOM 1441 N N . ARG A 1 252 ? 47.844 18.047 30.302 1.00 23.39 252 ARG A N 1
ATOM 1442 C CA . ARG A 1 252 ? 48.526 18.609 31.468 1.00 22.36 252 ARG A CA 1
ATOM 1443 C C . ARG A 1 252 ? 48.570 17.757 32.726 1.00 22.77 252 ARG A C 1
ATOM 1444 O O . ARG A 1 252 ? 47.577 17.140 33.114 1.00 20.70 252 ARG A O 1
ATOM 1452 N N . VAL A 1 253 ? 49.742 17.735 33.357 1.00 20.12 253 VAL A N 1
ATOM 1453 C CA . VAL A 1 253 ? 49.929 17.029 34.612 1.00 18.48 253 VAL A CA 1
ATOM 1454 C C . VAL A 1 253 ? 49.977 18.165 35.631 1.00 20.01 253 VAL A C 1
ATOM 1455 O O . VAL A 1 253 ? 50.890 18.996 35.609 1.00 19.79 253 VAL A O 1
ATOM 1459 N N . VAL A 1 254 ? 48.968 18.214 36.495 1.00 18.43 254 VAL A N 1
ATOM 1460 C CA . VAL A 1 254 ? 48.846 19.261 37.502 1.00 16.46 254 VAL A CA 1
ATOM 1461 C C . VAL A 1 254 ? 49.188 18.730 38.884 1.00 16.69 254 VAL A C 1
ATOM 1462 O O . VAL A 1 254 ? 48.509 17.850 39.414 1.00 16.61 254 VAL A O 1
ATOM 1466 N N . ALA A 1 255 ? 50.245 19.275 39.471 1.00 17.19 255 ALA A N 1
ATOM 1467 C CA . ALA A 1 255 ? 50.683 18.833 40.783 1.00 16.69 255 ALA A CA 1
ATOM 1468 C C . ALA A 1 255 ? 49.953 19.551 41.898 1.00 18.08 255 ALA A C 1
ATOM 1469 O O . ALA A 1 255 ? 49.777 20.769 41.862 1.00 17.97 255 ALA A O 1
ATOM 1471 N N . VAL A 1 256 ? 49.515 18.787 42.890 1.00 19.77 256 VAL A N 1
ATOM 1472 C CA . VAL A 1 256 ? 48.852 19.367 44.040 1.00 19.54 256 VAL A CA 1
ATOM 1473 C C . VAL A 1 256 ? 49.863 19.261 45.166 1.00 20.50 256 VAL A C 1
ATOM 1474 O O . VAL A 1 256 ? 49.985 18.215 45.808 1.00 21.84 256 VAL A O 1
ATOM 1478 N N . GLY A 1 257 ? 50.607 20.341 45.383 1.00 19.74 257 GLY A N 1
ATOM 1479 C CA . GLY A 1 257 ? 51.603 20.347 46.432 1.00 18.52 257 GLY A CA 1
ATOM 1480 C C . GLY A 1 257 ? 53.001 20.072 45.919 1.00 18.19 257 GLY A C 1
ATOM 1481 O O . GLY A 1 257 ? 53.179 19.392 44.916 1.00 19.37 257 GLY A O 1
ATOM 1482 N N . THR A 1 258 ? 53.993 20.608 46.619 1.00 18.23 258 THR A N 1
ATOM 1483 C CA . THR A 1 258 ? 55.394 20.438 46.251 1.00 20.44 258 THR A CA 1
ATOM 1484 C C . THR A 1 258 ? 55.925 19.027 46.516 1.00 21.28 258 THR A C 1
ATOM 1485 O O . THR A 1 258 ? 56.928 18.615 45.940 1.00 24.00 258 THR A O 1
ATOM 1489 N N . THR A 1 259 ? 55.258 18.293 47.395 1.00 21.98 259 THR A N 1
ATOM 1490 C CA . THR A 1 259 ? 55.671 16.931 47.691 1.00 22.13 259 THR A CA 1
ATOM 1491 C C . THR A 1 259 ? 55.457 16.130 46.417 1.00 22.19 259 THR A C 1
ATOM 1492 O O . THR A 1 259 ? 56.310 15.339 46.017 1.00 19.98 259 THR A O 1
ATOM 1496 N N . VAL A 1 260 ? 54.317 16.358 45.770 1.00 21.11 260 VAL A N 1
ATOM 1497 C CA . VAL A 1 260 ? 54.010 15.688 44.513 1.00 19.21 260 VAL A CA 1
ATOM 1498 C C . VAL A 1 260 ? 55.032 16.124 43.463 1.00 19.15 260 VAL A C 1
ATOM 1499 O O . VAL A 1 260 ? 55.525 15.310 42.684 1.00 20.17 260 VAL A O 1
ATOM 1503 N N . VAL A 1 261 ? 55.340 17.416 43.429 1.00 18.44 261 VAL A N 1
ATOM 1504 C CA . VAL A 1 261 ? 56.320 17.910 42.463 1.00 17.05 261 VAL A CA 1
ATOM 1505 C C . VAL A 1 261 ? 57.657 17.168 42.626 1.00 18.73 261 VAL A C 1
ATOM 1506 O O . VAL A 1 261 ? 58.201 16.625 41.666 1.00 17.22 261 VAL A O 1
ATOM 1510 N N . ARG A 1 262 ? 58.172 17.143 43.851 1.00 19.15 262 ARG A N 1
ATOM 1511 C CA . ARG A 1 262 ? 59.456 16.496 44.127 1.00 22.99 262 ARG A CA 1
ATOM 1512 C C . ARG A 1 262 ? 59.459 15.009 43.781 1.00 22.46 262 ARG A C 1
ATOM 1513 O O . ARG A 1 262 ? 60.437 14.494 43.245 1.00 22.83 262 ARG A O 1
ATOM 1521 N N . ALA A 1 263 ? 58.365 14.318 44.085 1.00 21.48 263 ALA A N 1
ATOM 1522 C CA . ALA A 1 263 ? 58.286 12.896 43.791 1.00 20.10 263 ALA A CA 1
ATOM 1523 C C . ALA A 1 263 ? 58.254 12.643 42.285 1.00 20.33 263 ALA A 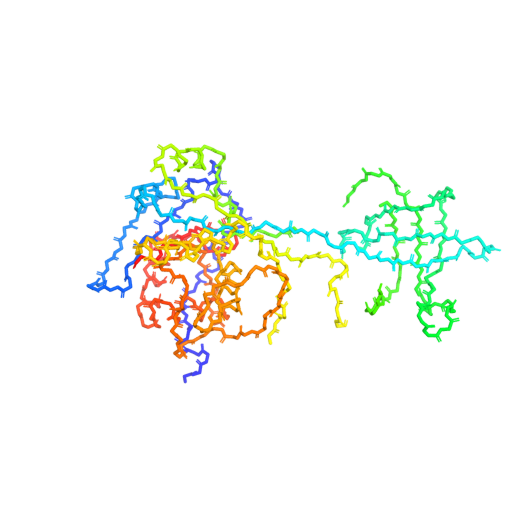C 1
ATOM 1524 O O . ALA A 1 263 ? 59.036 11.838 41.778 1.00 20.51 263 ALA A O 1
ATOM 1526 N N . LEU A 1 264 ? 57.369 13.334 41.565 1.00 18.67 264 LEU A N 1
ATOM 1527 C CA . LEU A 1 264 ? 57.271 13.151 40.114 1.00 17.15 264 LEU A CA 1
ATOM 1528 C C . LEU A 1 264 ? 58.572 13.495 39.382 1.00 18.56 264 LEU A C 1
ATOM 1529 O O . LEU A 1 264 ? 59.036 12.730 38.533 1.00 18.66 264 LEU A O 1
ATOM 1534 N N . GLU A 1 265 ? 59.164 14.643 39.700 1.00 16.45 265 GLU A N 1
ATOM 1535 C CA . GLU A 1 265 ? 60.403 15.041 39.037 1.00 17.86 265 GLU A CA 1
ATOM 1536 C C . GLU A 1 265 ? 61.563 14.092 39.367 1.00 17.56 265 GLU A C 1
ATOM 1537 O O . GLU A 1 265 ? 62.402 13.815 38.520 1.00 18.94 265 GLU A O 1
ATOM 1543 N N . SER A 1 266 ? 61.599 13.586 40.593 1.00 19.43 266 SER A N 1
ATOM 1544 C CA . SER A 1 266 ? 62.653 12.659 40.998 1.00 22.79 266 SER A CA 1
ATOM 1545 C C . SER A 1 266 ? 62.496 11.284 40.340 1.00 22.83 266 SER A C 1
ATOM 1546 O O . SER A 1 266 ? 63.480 10.577 40.114 1.00 22.13 266 SER A O 1
ATOM 1549 N N . ALA A 1 267 ? 61.256 10.918 40.030 1.00 21.82 267 ALA A N 1
ATOM 1550 C CA . ALA A 1 267 ? 60.954 9.624 39.420 1.00 21.25 267 ALA A CA 1
ATOM 1551 C C . ALA A 1 267 ? 61.065 9.621 37.901 1.00 21.37 267 ALA A C 1
ATOM 1552 O O . ALA A 1 267 ? 60.884 8.585 37.268 1.00 23.07 267 ALA A O 1
ATOM 1554 N N . TYR A 1 268 ? 61.352 10.778 37.315 1.00 21.18 268 TYR A N 1
ATOM 1555 C CA . TYR A 1 268 ? 61.478 10.882 35.866 1.00 21.27 268 TYR A CA 1
ATOM 1556 C C . TYR A 1 268 ? 62.798 10.295 35.379 1.00 22.47 268 TYR A C 1
ATOM 1557 O O . TYR A 1 268 ? 63.845 10.541 35.975 1.00 22.90 268 TYR A O 1
ATOM 1566 N N . ARG A 1 269 ? 62.739 9.530 34.293 1.00 22.23 269 ARG A N 1
ATOM 1567 C CA . ARG A 1 269 ? 63.927 8.929 33.698 1.00 24.17 269 ARG A CA 1
ATOM 1568 C C . ARG A 1 269 ? 63.892 9.253 32.212 1.00 24.65 269 ARG A C 1
ATOM 1569 O O . ARG A 1 269 ? 62.898 8.980 31.532 1.00 23.95 269 ARG A O 1
ATOM 1577 N N . GLU A 1 270 ? 64.970 9.840 31.708 1.00 24.34 270 GLU A N 1
ATOM 1578 C CA . GLU A 1 270 ? 65.037 10.205 30.301 1.00 26.78 270 GLU A CA 1
ATOM 1579 C C . GLU A 1 270 ? 64.808 8.996 29.392 1.00 27.06 270 GLU A C 1
ATOM 1580 O O . GLU A 1 270 ? 65.358 7.919 29.617 1.00 28.01 270 GLU A O 1
ATOM 1586 N N . GLY A 1 271 ? 63.984 9.188 28.367 1.00 27.17 271 GLY A N 1
ATOM 1587 C CA . GLY A 1 271 ? 63.683 8.112 27.441 1.00 27.70 271 GLY A CA 1
ATOM 1588 C C . GLY A 1 271 ? 62.586 7.192 27.948 1.00 27.43 271 GLY A C 1
ATOM 1589 O O . GLY A 1 271 ? 62.085 6.354 27.209 1.00 27.81 271 GLY A O 1
ATOM 1590 N N . VAL A 1 272 ? 62.205 7.355 29.210 1.00 27.07 272 VAL A N 1
ATOM 1591 C CA . VAL A 1 272 ? 61.181 6.509 29.810 1.00 26.42 272 VAL A CA 1
ATOM 1592 C C . VAL A 1 272 ? 59.970 7.287 30.313 1.00 26.10 272 VAL A C 1
ATOM 1593 O O . VAL A 1 272 ? 58.830 6.958 29.988 1.00 24.72 272 VAL A O 1
ATOM 1597 N N . GLY A 1 273 ? 60.234 8.317 31.110 1.00 24.65 273 GLY A N 1
ATOM 1598 C CA . GLY A 1 273 ? 59.170 9.107 31.696 1.00 23.48 273 GLY A CA 1
ATOM 1599 C C . GLY A 1 273 ? 59.212 8.795 33.184 1.00 23.25 273 GLY A C 1
ATOM 1600 O O . GLY A 1 273 ? 60.259 8.401 33.695 1.00 20.31 273 GLY A O 1
ATOM 1601 N N . VAL A 1 274 ? 58.088 8.952 33.876 1.00 22.18 274 VAL A N 1
ATOM 1602 C CA . VAL A 1 274 ? 58.024 8.676 35.309 1.00 22.61 274 VAL A CA 1
ATOM 1603 C C . VAL A 1 274 ? 57.949 7.167 35.533 1.00 23.10 274 VAL A C 1
ATOM 1604 O O . VAL A 1 274 ? 57.138 6.487 34.902 1.00 24.23 274 VAL A O 1
ATOM 1608 N N . VAL A 1 275 ? 58.788 6.644 36.424 1.00 22.19 275 VAL A N 1
ATOM 1609 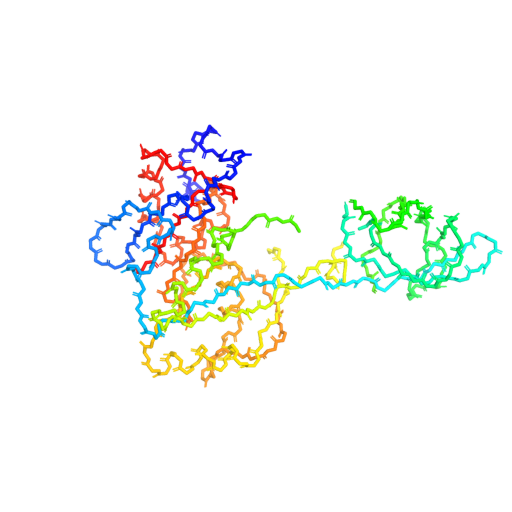C CA . VAL A 1 275 ? 58.783 5.207 36.695 1.00 23.04 275 VAL A CA 1
ATOM 1610 C C . VAL A 1 275 ? 57.975 4.849 37.933 1.00 23.90 275 VAL A C 1
ATOM 1611 O O . VAL A 1 275 ? 58.003 5.557 38.945 1.00 23.07 275 VAL A O 1
ATOM 1615 N N . ALA A 1 276 ? 57.249 3.740 37.837 1.00 23.60 276 ALA A N 1
ATOM 1616 C CA . ALA A 1 276 ? 56.428 3.250 38.935 1.00 24.42 276 ALA A CA 1
ATOM 1617 C C . ALA A 1 276 ? 57.290 2.677 40.045 1.00 25.38 276 ALA A C 1
ATOM 1618 O O . ALA A 1 276 ? 58.417 2.241 39.808 1.00 25.37 276 ALA A O 1
ATOM 1620 N N . GLY A 1 277 ? 56.765 2.697 41.265 1.00 25.46 277 GLY A N 1
ATOM 1621 C CA . GLY A 1 277 ? 57.505 2.133 42.371 1.00 26.55 277 GLY A CA 1
ATOM 1622 C C . GLY A 1 277 ? 58.048 3.088 43.408 1.00 28.78 277 GLY A C 1
ATOM 1623 O O . GLY A 1 277 ? 57.791 4.297 43.389 1.00 27.43 277 GLY A O 1
ATOM 1624 N N . GLU A 1 278 ? 58.816 2.516 44.325 1.00 27.16 278 GLU A N 1
ATOM 1625 C CA . GLU A 1 278 ? 59.409 3.266 45.411 1.00 30.34 278 GLU A CA 1
ATOM 1626 C C . GLU A 1 278 ? 60.551 4.128 44.918 1.00 29.71 278 GLU A C 1
ATOM 1627 O O . GLU A 1 278 ? 61.164 3.850 43.885 1.00 28.06 278 GLU A O 1
ATOM 1633 N N . GLY A 1 279 ? 60.820 5.179 45.678 1.00 28.38 279 GLY A N 1
ATOM 1634 C CA . GLY A 1 279 ? 61.887 6.090 45.341 1.00 30.38 279 GLY A CA 1
ATOM 1635 C C . GLY A 1 279 ? 62.136 6.987 46.525 1.00 32.32 279 GLY A C 1
ATOM 1636 O O . GLY A 1 279 ? 61.446 6.895 47.543 1.00 32.32 279 GLY A O 1
ATOM 1637 N N . GLU A 1 280 ? 63.122 7.860 46.388 1.00 35.36 280 GLU A N 1
ATOM 1638 C CA . GLU A 1 280 ? 63.478 8.789 47.443 1.00 38.13 280 GLU A CA 1
ATOM 1639 C C . GLU A 1 280 ? 64.145 9.983 46.782 1.00 39.52 280 GLU A C 1
ATOM 1640 O O . GLU A 1 280 ? 64.849 9.829 45.783 1.00 37.51 280 GLU A O 1
ATOM 1646 N N . THR A 1 281 ? 63.920 11.172 47.328 1.00 40.77 281 THR A N 1
ATOM 1647 C CA . THR A 1 281 ? 64.528 12.365 46.762 1.00 43.06 281 THR A CA 1
ATOM 1648 C C . THR A 1 281 ? 64.920 13.393 47.810 1.00 45.13 281 THR A C 1
ATOM 1649 O O . THR A 1 281 ? 64.151 13.703 48.723 1.00 44.81 281 THR A O 1
ATOM 1653 N N . ARG A 1 282 ? 66.132 13.912 47.667 1.00 47.14 282 ARG A N 1
ATOM 1654 C CA . ARG A 1 282 ? 66.642 14.937 48.560 1.00 49.95 282 ARG A CA 1
ATOM 1655 C C . ARG A 1 282 ? 67.102 16.086 47.675 1.00 50.06 282 ARG A C 1
ATOM 1656 O O . ARG A 1 282 ? 67.840 16.974 48.102 1.00 50.55 282 ARG A O 1
ATOM 1664 N N . LEU A 1 283 ? 66.642 16.051 46.427 1.00 49.33 283 LEU A N 1
ATOM 1665 C CA . LEU A 1 283 ? 66.973 17.071 45.449 1.00 48.29 283 LEU A CA 1
ATOM 1666 C C . LEU A 1 283 ? 66.402 18.412 45.873 1.00 46.93 283 LEU A C 1
ATOM 1667 O O . LEU A 1 283 ? 65.258 18.507 46.319 1.00 46.02 283 LEU A O 1
ATOM 1672 N N . PHE A 1 284 ? 67.218 19.446 45.724 1.00 44.49 284 PHE A N 1
ATOM 1673 C CA . PHE A 1 284 ? 66.831 20.796 46.081 1.00 41.59 284 PHE A CA 1
ATOM 1674 C C . PHE A 1 284 ? 66.448 21.541 44.809 1.00 37.28 284 PHE A C 1
ATOM 1675 O O . PHE A 1 284 ? 67.305 22.086 44.121 1.00 35.96 284 PHE A O 1
ATOM 1683 N N . ILE A 1 285 ? 65.156 21.544 44.488 1.00 32.12 285 ILE A N 1
ATOM 1684 C CA . ILE A 1 285 ? 64.687 22.229 43.290 1.00 27.84 285 ILE A CA 1
ATOM 1685 C C . ILE A 1 285 ? 64.706 23.732 43.536 1.00 27.63 285 ILE A C 1
ATOM 1686 O O . ILE A 1 285 ? 64.094 24.231 44.480 1.00 25.79 285 ILE A O 1
ATOM 1691 N N . ARG A 1 286 ? 65.426 24.444 42.678 1.00 27.42 286 ARG A N 1
ATOM 1692 C CA . ARG A 1 286 ? 65.559 25.890 42.786 1.00 27.62 286 ARG A CA 1
ATOM 1693 C C . ARG A 1 286 ? 66.027 26.404 41.432 1.00 25.08 286 ARG A C 1
ATOM 1694 O O . ARG A 1 286 ? 66.489 25.628 40.597 1.00 24.17 286 ARG A O 1
ATOM 1702 N N . PRO A 1 287 ? 65.909 27.718 41.193 1.00 21.81 287 PRO A N 1
ATOM 1703 C CA . PRO A 1 287 ? 66.342 28.278 39.910 1.00 22.50 287 PRO A CA 1
ATOM 1704 C C . PRO A 1 287 ? 67.851 28.066 39.739 1.00 23.04 287 PRO A C 1
ATOM 1705 O O . PRO A 1 287 ? 68.617 28.301 40.668 1.00 20.34 287 PRO A O 1
ATOM 1709 N N . PRO A 1 288 ? 68.288 27.602 38.558 1.00 23.72 288 PRO A N 1
ATOM 1710 C CA . PRO A 1 288 ? 67.440 27.273 37.411 1.00 24.37 288 PRO A CA 1
ATOM 1711 C C . PRO A 1 288 ? 67.091 25.786 37.435 1.00 26.24 288 PRO A C 1
ATOM 1712 O O . PRO A 1 288 ? 67.894 24.963 37.877 1.00 25.98 288 PRO A O 1
ATOM 1716 N N . TYR A 1 289 ? 65.896 25.446 36.966 1.00 24.88 289 TYR A N 1
ATOM 1717 C CA . TYR A 1 289 ? 65.480 24.055 36.929 1.00 25.75 289 TYR A CA 1
ATOM 1718 C C . TYR A 1 289 ? 64.410 23.865 35.866 1.00 27.01 289 TYR A C 1
ATOM 1719 O O . TYR A 1 289 ? 63.452 24.639 35.795 1.00 25.98 289 TYR A O 1
ATOM 1728 N N . THR A 1 290 ? 64.580 22.844 35.030 1.00 25.70 290 THR A N 1
ATOM 1729 C CA . THR A 1 290 ? 63.610 22.558 33.986 1.00 26.39 290 THR A CA 1
ATOM 1730 C C . THR A 1 290 ? 62.739 21.391 34.440 1.00 24.69 290 THR A C 1
ATOM 1731 O O . THR A 1 290 ? 63.237 20.294 34.700 1.00 23.74 290 THR A O 1
ATOM 1735 N N . PHE A 1 291 ? 61.439 21.635 34.556 1.00 22.26 291 PHE A N 1
ATOM 1736 C CA . PHE A 1 291 ? 60.523 20.588 34.982 1.00 20.99 291 PHE A CA 1
ATOM 1737 C C . PHE A 1 291 ? 60.235 19.657 33.818 1.00 21.20 291 PHE A C 1
ATOM 1738 O O . PHE A 1 291 ? 59.929 20.104 32.717 1.00 23.82 291 PHE A O 1
ATOM 1746 N N . LYS A 1 292 ? 60.358 18.359 34.072 1.00 20.94 292 LYS A N 1
ATOM 1747 C CA . LYS A 1 292 ? 60.141 17.341 33.055 1.00 21.05 292 LYS A CA 1
ATOM 1748 C C . LYS A 1 292 ? 58.754 16.699 33.121 1.00 19.72 292 LYS A C 1
ATOM 1749 O O . LYS A 1 292 ? 58.321 16.045 32.171 1.00 20.07 292 LYS A O 1
ATOM 1755 N N . VAL A 1 293 ? 58.057 16.887 34.232 1.00 18.29 293 VAL A N 1
ATOM 1756 C CA . VAL A 1 293 ? 56.734 16.289 34.394 1.00 17.84 293 VAL A CA 1
ATOM 1757 C C . VAL A 1 293 ? 55.619 17.278 34.726 1.00 19.09 293 VAL A C 1
ATOM 1758 O O . VAL A 1 293 ? 54.576 17.282 34.080 1.00 20.39 293 VAL A O 1
ATOM 1762 N N . VAL A 1 294 ? 55.845 18.108 35.740 1.00 18.38 294 VAL A N 1
ATOM 1763 C CA . VAL A 1 294 ? 54.844 19.069 36.187 1.00 19.64 294 VAL A CA 1
ATOM 1764 C C . VAL A 1 294 ? 54.570 20.208 35.207 1.00 19.18 294 VAL A C 1
ATOM 1765 O O . VAL A 1 294 ? 55.483 20.956 34.847 1.00 18.30 294 VAL A O 1
ATOM 1769 N N . ASP A 1 295 ? 53.310 20.336 34.790 1.00 18.77 295 ASP A N 1
ATOM 1770 C CA . ASP A 1 295 ? 52.897 21.391 33.853 1.00 19.18 295 ASP A CA 1
ATOM 1771 C C . ASP A 1 295 ? 52.202 22.555 34.558 1.00 18.99 295 ASP A C 1
ATOM 1772 O O . ASP A 1 295 ? 52.118 23.659 34.016 1.00 18.72 295 ASP A O 1
ATOM 1777 N N . ALA A 1 296 ? 51.685 22.302 35.756 1.00 18.07 296 ALA A N 1
ATOM 1778 C CA . ALA A 1 296 ? 50.996 23.335 36.526 1.00 18.73 296 ALA A CA 1
ATOM 1779 C C . ALA A 1 296 ? 51.125 22.962 37.986 1.00 17.94 296 ALA A C 1
ATOM 1780 O O . ALA A 1 296 ? 51.257 21.786 38.310 1.00 19.22 296 ALA A O 1
ATOM 1782 N N . LEU A 1 297 ? 51.071 23.953 38.866 1.00 16.25 297 LEU A N 1
ATOM 1783 C CA . LEU A 1 297 ? 51.234 23.693 40.289 1.00 17.98 297 LEU A CA 1
ATOM 1784 C C . LEU A 1 297 ? 50.232 24.397 41.189 1.00 18.37 297 LEU A C 1
ATOM 1785 O O . LEU A 1 297 ? 50.059 25.612 41.101 1.00 18.00 297 LEU A O 1
ATOM 1790 N N . PHE A 1 298 ? 49.588 23.612 42.051 1.00 16.95 298 PHE A N 1
ATOM 1791 C CA . PHE A 1 298 ? 48.631 24.106 43.032 1.00 18.42 298 PHE A CA 1
ATOM 1792 C C . PHE A 1 298 ? 49.435 23.964 44.321 1.00 19.27 298 PHE A C 1
ATOM 1793 O O . PHE A 1 298 ? 49.830 22.853 44.685 1.00 20.72 298 PHE A O 1
ATOM 1801 N N . THR A 1 299 ? 49.686 25.070 45.012 1.00 19.05 299 THR A N 1
ATOM 1802 C CA . THR A 1 299 ? 50.495 25.006 46.223 1.00 19.13 299 THR A CA 1
ATOM 1803 C C . THR A 1 299 ? 50.167 26.150 47.181 1.00 21.45 299 THR A C 1
ATOM 1804 O O . THR A 1 299 ? 49.549 27.144 46.792 1.00 22.97 299 THR A O 1
ATOM 1808 N N . ASN A 1 300 ? 50.577 26.017 48.434 1.00 19.94 300 ASN A N 1
ATOM 1809 C CA . ASN A 1 300 ? 50.313 27.074 49.407 1.00 21.91 300 ASN A CA 1
ATOM 1810 C C . ASN A 1 300 ? 51.235 28.265 49.185 1.00 20.08 300 ASN A C 1
ATOM 1811 O O . ASN A 1 300 ? 52.078 28.263 48.283 1.00 20.69 300 ASN A O 1
ATOM 1816 N N . PHE A 1 301 ? 51.052 29.286 50.016 1.00 21.47 301 PHE A N 1
ATOM 1817 C CA . PHE A 1 301 ? 51.897 30.472 49.991 1.00 21.75 301 PHE A CA 1
ATOM 1818 C C . PHE A 1 301 ? 52.969 30.156 51.036 1.00 22.58 301 PHE A C 1
ATOM 1819 O O . PHE A 1 301 ? 52.669 29.972 52.221 1.00 22.73 301 PHE A O 1
ATOM 1827 N N . HIS A 1 302 ? 54.213 30.080 50.587 1.00 24.00 302 HIS A N 1
ATOM 1828 C CA . HIS A 1 302 ? 55.323 29.725 51.463 1.00 24.82 302 HIS A CA 1
ATOM 1829 C C . HIS A 1 302 ? 56.048 30.907 52.109 1.00 26.41 302 HIS A C 1
ATOM 1830 O O . HIS A 1 302 ? 56.024 32.028 51.601 1.00 27.22 302 HIS A O 1
ATOM 1837 N N . LEU A 1 303 ? 56.693 30.630 53.238 1.00 26.06 303 LEU A N 1
ATOM 1838 C CA . LEU A 1 303 ? 57.421 31.633 54.005 1.00 26.74 303 LEU A CA 1
ATOM 1839 C C . LEU A 1 303 ? 58.616 32.222 53.271 1.00 27.14 303 LEU A C 1
ATOM 1840 O O . LEU A 1 303 ? 59.196 31.589 52.388 1.00 26.09 303 LEU A O 1
ATOM 1845 N N . PRO A 1 304 ? 59.009 33.450 53.644 1.00 28.19 304 PRO A N 1
ATOM 1846 C CA . PRO A 1 304 ? 60.147 34.141 53.030 1.00 28.61 304 PRO A CA 1
ATOM 1847 C C . PRO A 1 304 ? 61.413 33.306 53.216 1.00 28.49 304 PRO A C 1
ATOM 1848 O O . PRO A 1 304 ? 61.576 32.655 54.241 1.00 27.56 304 PRO A O 1
ATOM 1852 N N . ARG A 1 305 ? 62.290 33.314 52.219 1.00 30.62 305 ARG A N 1
ATOM 1853 C CA . ARG A 1 305 ? 63.552 32.583 52.292 1.00 33.15 305 ARG A CA 1
ATOM 1854 C C . ARG A 1 305 ? 63.441 31.067 52.470 1.00 32.32 305 ARG A C 1
ATOM 1855 O O . ARG A 1 305 ? 64.439 30.397 52.736 1.00 32.49 305 ARG A O 1
ATOM 1863 N N . SER A 1 306 ? 62.238 30.526 52.319 1.00 28.95 306 SER A N 1
ATOM 1864 C CA . SER A 1 306 ? 62.032 29.087 52.463 1.00 27.61 306 SER A CA 1
ATOM 1865 C C . SER A 1 306 ? 62.459 28.324 51.209 1.00 27.33 306 SER A C 1
ATOM 1866 O O . SER A 1 306 ? 62.443 28.868 50.103 1.00 26.96 306 SER A O 1
ATOM 1869 N N . THR A 1 307 ? 62.845 27.063 51.376 1.00 26.18 307 THR A N 1
ATOM 1870 C CA . THR A 1 307 ? 63.246 26.260 50.226 1.00 26.01 307 THR A CA 1
ATOM 1871 C C . THR A 1 307 ? 62.013 25.980 49.359 1.00 24.04 307 THR A C 1
ATOM 1872 O O . THR A 1 307 ? 62.126 25.761 48.156 1.00 25.16 307 THR A O 1
ATOM 1876 N N . LEU A 1 308 ? 60.837 25.994 49.978 1.00 23.76 308 LEU A N 1
ATOM 1877 C CA . LEU A 1 308 ? 59.591 25.761 49.253 1.00 23.79 308 LEU A CA 1
ATOM 1878 C C . LEU A 1 308 ? 59.324 26.931 48.308 1.00 22.98 308 LEU A C 1
ATOM 1879 O O . LEU A 1 308 ? 58.880 26.732 47.176 1.00 21.44 308 LEU A O 1
ATOM 1884 N N . LEU A 1 309 ? 59.608 28.148 48.769 1.00 22.98 309 LEU A N 1
ATOM 1885 C CA . LEU A 1 309 ? 59.430 29.335 47.936 1.00 20.74 309 LEU A CA 1
ATOM 1886 C C . LEU A 1 309 ? 60.407 29.254 46.775 1.00 20.49 309 LEU A C 1
ATOM 1887 O O . LEU A 1 309 ? 60.108 29.697 45.665 1.00 19.97 309 LEU A O 1
ATOM 1892 N N . MET A 1 310 ? 61.584 28.701 47.050 1.00 19.58 310 MET A N 1
ATOM 1893 C CA . MET A 1 310 ? 62.623 28.555 46.039 1.00 22.91 310 MET A CA 1
ATOM 1894 C C . MET A 1 310 ? 62.188 27.593 44.943 1.00 21.22 310 MET A C 1
ATOM 1895 O O . MET A 1 310 ? 62.524 27.779 43.774 1.00 22.23 310 MET A O 1
ATOM 1900 N N . LEU A 1 311 ? 61.451 26.556 45.325 1.00 19.77 311 LEU A N 1
ATOM 1901 C CA . LEU A 1 311 ? 60.965 25.594 44.346 1.00 19.71 311 LEU A CA 1
ATOM 1902 C C . LEU A 1 311 ? 59.918 26.286 43.468 1.00 18.96 311 LEU A C 1
ATOM 1903 O O . LEU A 1 311 ? 59.922 26.132 42.246 1.00 18.75 311 LEU A O 1
ATOM 1908 N N . VAL A 1 312 ? 59.021 27.052 44.083 1.00 18.66 312 VAL A N 1
ATOM 1909 C CA . VAL A 1 312 ? 58.011 27.755 43.292 1.00 18.88 312 VAL A CA 1
ATOM 1910 C C . VAL A 1 312 ? 58.721 28.725 42.352 1.00 18.65 312 VAL A C 1
ATOM 1911 O O . VAL A 1 312 ? 58.352 28.848 41.187 1.00 20.80 312 VAL A O 1
ATOM 1915 N N . ALA A 1 313 ? 59.756 29.398 42.855 1.00 18.98 313 ALA A N 1
ATOM 1916 C CA . ALA A 1 313 ? 60.518 30.344 42.039 1.00 19.57 313 ALA A CA 1
ATOM 1917 C C . ALA A 1 313 ? 61.094 29.654 40.801 1.00 19.56 313 ALA A C 1
ATOM 1918 O O . ALA A 1 313 ? 61.177 30.247 39.725 1.00 20.76 313 ALA A O 1
ATOM 1920 N N . ALA A 1 314 ? 61.504 28.403 40.958 1.00 18.89 314 ALA A N 1
ATOM 1921 C CA . ALA A 1 314 ? 62.067 27.654 39.838 1.00 20.57 314 ALA A CA 1
ATOM 1922 C C . ALA A 1 314 ? 60.995 27.355 38.798 1.00 20.18 314 ALA A C 1
ATOM 1923 O O . ALA A 1 314 ? 61.271 27.290 37.602 1.00 21.13 314 ALA A O 1
ATOM 1925 N N . PHE A 1 315 ? 59.764 27.183 39.262 1.00 20.70 315 PHE A N 1
ATOM 1926 C CA . PHE A 1 315 ? 58.654 26.872 38.372 1.00 20.97 315 PHE A CA 1
ATOM 1927 C C . PHE A 1 315 ? 58.066 28.115 37.707 1.00 20.88 315 PHE A C 1
ATOM 1928 O O . PHE A 1 315 ? 57.851 28.144 36.497 1.00 20.96 315 PHE A O 1
ATOM 1936 N N . LEU A 1 316 ? 57.824 29.148 38.503 1.00 22.06 316 LEU A N 1
ATOM 1937 C CA . LEU A 1 316 ? 57.226 30.385 38.000 1.00 22.37 316 LEU A CA 1
ATOM 1938 C C . LEU A 1 316 ? 58.200 31.495 37.594 1.00 21.77 316 LEU A C 1
ATOM 1939 O O . LEU A 1 316 ? 57.831 32.394 36.837 1.00 19.84 316 LEU A O 1
ATOM 1944 N N . GLY A 1 317 ? 59.435 31.424 38.086 1.00 21.80 317 GLY A N 1
ATOM 1945 C CA . GLY A 1 317 ? 60.418 32.461 37.807 1.00 20.88 317 GLY A CA 1
ATOM 1946 C C . GLY A 1 317 ? 60.586 33.250 39.102 1.00 23.33 317 GLY A C 1
ATOM 1947 O O . GLY A 1 317 ? 59.594 33.630 39.730 1.00 21.23 317 GLY A O 1
ATOM 1948 N N . ARG A 1 318 ? 61.825 33.511 39.509 1.00 20.65 318 ARG A N 1
ATOM 1949 C CA . ARG A 1 318 ? 62.064 34.218 40.763 1.00 23.94 318 ARG A CA 1
ATOM 1950 C C . ARG A 1 318 ? 61.422 35.601 40.874 1.00 23.06 318 ARG A C 1
ATOM 1951 O O . ARG A 1 318 ? 60.710 35.876 41.839 1.00 22.41 318 ARG A O 1
ATOM 1959 N N . GLU A 1 319 ? 61.668 36.467 39.898 1.00 23.46 319 GLU A N 1
ATOM 1960 C CA . GLU A 1 319 ? 61.108 37.814 39.929 1.00 24.06 319 GLU A CA 1
ATOM 1961 C C . GLU A 1 319 ? 59.577 37.795 39.892 1.00 23.53 319 GLU A C 1
ATOM 1962 O O . GLU A 1 319 ? 58.941 38.474 40.690 1.00 25.40 319 GLU A O 1
ATOM 1968 N N . ARG A 1 320 ? 58.986 37.016 38.988 1.00 22.28 320 ARG A N 1
ATOM 1969 C CA . ARG A 1 320 ? 57.526 36.950 38.914 1.00 21.72 320 ARG A CA 1
ATOM 1970 C C . ARG A 1 320 ? 56.935 36.354 40.189 1.00 22.82 320 ARG A C 1
ATOM 1971 O O . ARG A 1 320 ? 55.840 36.736 40.617 1.00 22.03 320 ARG A O 1
ATOM 1979 N N . THR A 1 321 ? 57.658 35.421 40.803 1.00 21.00 321 THR A N 1
ATOM 1980 C CA . THR A 1 321 ? 57.190 34.808 42.040 1.00 19.95 321 THR A CA 1
ATOM 1981 C C . THR A 1 321 ? 57.161 35.836 43.171 1.00 21.25 321 THR A C 1
ATOM 1982 O O . THR A 1 321 ? 56.172 35.937 43.898 1.00 21.99 321 THR A O 1
ATOM 1986 N N . LEU A 1 322 ? 58.238 36.604 43.322 1.00 20.25 322 LEU A N 1
ATOM 1987 C CA . LEU A 1 322 ? 58.283 37.623 44.372 1.00 21.54 322 LEU A CA 1
ATOM 1988 C C . LEU A 1 322 ? 57.197 38.682 44.138 1.00 19.84 322 LEU A C 1
ATOM 1989 O O . LEU A 1 322 ? 56.585 39.176 45.081 1.00 21.37 322 LEU A O 1
ATOM 1994 N N . GLU A 1 323 ? 56.965 39.032 42.879 1.00 20.09 323 GLU A N 1
ATOM 1995 C CA . GLU A 1 323 ? 55.937 40.011 42.541 1.00 21.38 323 GLU A CA 1
ATOM 1996 C C . GLU A 1 323 ? 54.561 39.496 42.987 1.00 21.42 323 GLU A C 1
ATOM 1997 O O . GLU A 1 323 ? 53.801 40.209 43.642 1.00 21.79 323 GLU A O 1
ATOM 2003 N N . ALA A 1 324 ? 54.255 38.249 42.637 1.00 21.29 324 ALA A N 1
ATOM 2004 C CA . ALA A 1 324 ? 52.977 37.641 43.000 1.00 20.99 324 ALA A CA 1
ATOM 2005 C C . ALA A 1 324 ? 52.818 37.550 44.512 1.00 21.60 324 ALA A C 1
ATOM 2006 O O . ALA A 1 324 ? 51.719 37.736 45.042 1.00 20.56 324 ALA A O 1
ATOM 2008 N N . TYR A 1 325 ? 53.913 37.260 45.208 1.00 20.51 325 TYR A N 1
ATOM 2009 C CA . TYR A 1 325 ? 53.865 37.154 46.662 1.00 21.91 325 TYR A CA 1
ATOM 2010 C C . TYR A 1 325 ? 53.621 38.514 47.306 1.00 22.22 325 TYR A C 1
ATOM 2011 O O . TYR A 1 325 ? 52.897 38.619 48.293 1.00 22.66 325 TYR A O 1
ATOM 2020 N N . ARG A 1 326 ? 54.223 39.557 46.746 1.00 21.71 326 ARG A N 1
ATOM 2021 C CA . ARG A 1 326 ? 54.024 40.899 47.280 1.00 24.33 326 ARG A CA 1
ATOM 2022 C C . ARG A 1 326 ? 52.559 41.270 47.062 1.00 22.65 326 ARG A C 1
ATOM 2023 O O . ARG A 1 326 ? 51.929 41.869 47.928 1.00 25.70 326 ARG A O 1
ATOM 2031 N N . LEU A 1 327 ? 52.017 40.896 45.907 1.00 23.21 327 LEU A N 1
ATOM 2032 C CA . LEU A 1 327 ? 50.618 41.173 45.598 1.00 22.15 327 LEU A CA 1
ATOM 2033 C C . LEU A 1 327 ? 49.729 40.428 46.593 1.00 22.11 327 LEU A C 1
ATOM 2034 O O . LEU A 1 327 ? 48.763 40.983 47.111 1.00 22.78 327 LEU A O 1
ATOM 2039 N N . ALA A 1 328 ? 50.061 39.166 46.854 1.00 21.81 328 ALA A N 1
ATOM 2040 C CA . ALA A 1 328 ? 49.297 38.344 47.791 1.00 21.68 328 ALA A CA 1
ATOM 2041 C C . ALA A 1 328 ? 49.264 39.020 49.155 1.00 22.56 328 ALA A C 1
ATOM 2042 O O . ALA A 1 328 ? 48.214 39.087 49.806 1.00 22.30 328 ALA A O 1
ATOM 2044 N N . VAL A 1 329 ? 50.417 39.514 49.591 1.00 22.33 329 VAL A N 1
ATOM 2045 C CA . VAL A 1 329 ? 50.495 40.202 50.872 1.00 24.48 329 VAL A CA 1
ATOM 2046 C C . VAL A 1 329 ? 49.582 41.434 50.843 1.00 24.49 329 VAL A C 1
ATOM 2047 O O . VAL A 1 329 ? 48.722 41.602 51.704 1.00 24.57 329 VAL A O 1
ATOM 2051 N N . ALA A 1 330 ? 49.769 42.282 49.836 1.00 26.19 330 ALA A N 1
ATOM 2052 C CA . ALA A 1 330 ? 48.976 43.501 49.693 1.00 27.10 330 ALA A CA 1
ATOM 2053 C C . ALA A 1 330 ? 47.473 43.237 49.578 1.00 26.91 330 ALA A C 1
ATOM 2054 O O . ALA A 1 330 ? 46.664 44.052 50.022 1.00 26.82 330 ALA A O 1
ATOM 2056 N N . GLU A 1 331 ? 47.100 42.104 48.986 1.00 26.75 331 GLU A N 1
ATOM 2057 C CA . GLU A 1 331 ? 45.689 41.760 48.813 1.00 26.07 331 GLU A CA 1
ATOM 2058 C C . GLU A 1 331 ? 45.055 41.019 49.989 1.00 25.86 331 GLU A C 1
ATOM 2059 O O . GLU A 1 331 ? 43.922 40.538 49.894 1.00 27.59 331 GLU A O 1
ATOM 2065 N N . GLY A 1 332 ? 45.783 40.923 51.095 1.00 25.63 332 GLY A N 1
ATOM 2066 C CA . GLY A 1 332 ? 45.246 40.266 52.274 1.00 25.63 332 GLY A CA 1
ATOM 2067 C C . GLY A 1 332 ? 45.185 38.743 52.303 1.00 26.04 332 GLY A C 1
ATOM 2068 O O . GLY A 1 332 ? 44.475 38.182 53.134 1.00 25.06 332 GLY A O 1
ATOM 2069 N N . TYR A 1 333 ? 45.909 38.062 51.418 1.00 25.00 333 TYR A N 1
ATOM 2070 C CA . TYR A 1 333 ? 45.892 36.598 51.433 1.00 25.13 333 TYR A CA 1
ATOM 2071 C C . TYR A 1 333 ? 46.480 36.087 52.739 1.00 23.95 333 TYR A C 1
ATOM 2072 O O . TYR A 1 333 ? 47.282 36.773 53.373 1.00 24.12 333 TYR A O 1
ATOM 2081 N N . ARG A 1 334 ? 46.079 34.885 53.135 1.00 22.72 334 ARG A N 1
ATOM 2082 C CA . ARG A 1 334 ? 46.598 34.268 54.350 1.00 25.49 334 ARG A CA 1
ATOM 2083 C C . ARG A 1 334 ? 47.704 33.307 53.903 1.00 26.38 334 ARG A C 1
ATOM 2084 O O . ARG A 1 334 ? 47.595 32.675 52.848 1.00 26.13 334 ARG A O 1
ATOM 2092 N N . PHE A 1 335 ? 48.766 33.213 54.698 1.00 26.00 335 PHE A N 1
ATOM 2093 C CA . PHE A 1 335 ? 49.919 32.384 54.361 1.00 26.28 335 PHE A CA 1
ATOM 2094 C C . PHE A 1 335 ? 50.135 31.136 55.209 1.00 26.66 335 PHE A C 1
ATOM 2095 O O . PHE A 1 335 ? 49.518 30.957 56.258 1.00 26.52 335 PHE A O 1
ATOM 2103 N N . TYR A 1 336 ? 51.027 30.278 54.722 1.00 28.10 336 TYR A N 1
ATOM 2104 C CA . TYR A 1 336 ? 51.405 29.038 55.391 1.00 28.04 336 TYR A CA 1
ATOM 2105 C C . TYR A 1 336 ? 50.378 27.914 55.291 1.00 28.71 336 TYR A C 1
ATOM 2106 O O . TYR A 1 336 ? 49.405 28.006 54.542 1.00 27.78 336 TYR A O 1
ATOM 2115 N N . SER A 1 337 ? 50.622 26.858 56.065 1.00 29.54 337 SER A N 1
ATOM 2116 C CA . SER A 1 337 ? 49.817 25.636 56.103 1.00 29.35 337 SER A CA 1
ATOM 2117 C C . SER A 1 337 ? 48.299 25.733 56.138 1.00 29.20 337 SER A C 1
ATOM 2118 O O . SER A 1 337 ? 47.609 24.948 55.483 1.00 28.46 337 SER A O 1
ATOM 2121 N N . LEU A 1 338 ? 47.771 26.665 56.920 1.00 27.93 338 LEU A N 1
ATOM 2122 C CA . LEU A 1 338 ? 46.323 26.810 57.025 1.00 27.73 338 LEU A CA 1
ATOM 2123 C C . LEU A 1 338 ? 45.825 27.988 56.199 1.00 26.05 338 LEU A C 1
ATOM 2124 O O . LEU A 1 338 ? 44.647 28.348 56.260 1.00 25.28 338 LEU A O 1
ATOM 2129 N N . GLY A 1 339 ? 46.727 28.576 55.419 1.00 24.34 339 GLY A N 1
ATOM 2130 C CA . GLY A 1 339 ? 46.373 29.729 54.611 1.00 22.98 339 GLY A CA 1
ATOM 2131 C C . GLY A 1 339 ? 45.698 29.447 53.285 1.00 22.64 339 GLY A C 1
ATOM 2132 O O . GLY A 1 339 ? 45.014 28.434 53.115 1.00 21.11 339 GLY A O 1
ATOM 2133 N N . ASP A 1 340 ? 45.896 30.361 52.339 1.00 22.16 340 ASP A N 1
ATOM 2134 C CA . ASP A 1 340 ? 45.300 30.241 51.020 1.00 22.14 340 ASP A CA 1
ATOM 2135 C C . ASP A 1 340 ? 46.188 29.481 50.057 1.00 21.84 340 ASP A C 1
ATOM 2136 O O . ASP A 1 340 ? 47.225 28.947 50.448 1.00 24.05 340 ASP A O 1
ATOM 2141 N N . ALA A 1 341 ? 45.790 29.442 48.793 1.00 21.42 341 ALA A N 1
ATOM 2142 C CA . ALA A 1 341 ? 46.555 28.701 47.803 1.00 21.07 341 ALA A CA 1
ATOM 2143 C C . ALA A 1 341 ? 46.871 29.491 46.550 1.00 20.89 341 ALA A C 1
ATOM 2144 O O . ALA A 1 341 ? 46.277 30.539 46.285 1.00 19.40 341 ALA A O 1
ATOM 2146 N N . MET A 1 342 ? 47.817 28.962 45.780 1.00 17.79 342 MET A N 1
ATOM 2147 C CA . MET A 1 342 ? 48.236 29.565 44.531 1.00 17.66 342 MET A CA 1
ATOM 2148 C C . MET A 1 342 ? 48.191 28.495 43.451 1.00 16.64 342 MET A C 1
ATOM 2149 O O . MET A 1 342 ? 48.549 27.348 43.697 1.00 17.09 342 MET A O 1
ATOM 2154 N N . LEU A 1 343 ? 47.743 28.869 42.258 1.00 16.24 343 LEU A N 1
ATOM 2155 C CA . LEU A 1 343 ? 47.708 27.938 41.134 1.00 17.40 343 LEU A CA 1
ATOM 2156 C C . LEU A 1 343 ? 48.544 28.585 40.049 1.00 18.38 343 LEU A C 1
ATOM 2157 O O . LEU A 1 343 ? 48.235 29.684 39.600 1.00 19.50 343 LEU A O 1
ATOM 2162 N N . ILE A 1 344 ? 49.617 27.917 39.642 1.00 20.01 344 ILE A N 1
ATOM 2163 C CA . ILE A 1 344 ? 50.490 28.448 38.601 1.00 20.27 344 ILE A CA 1
ATOM 2164 C C . ILE A 1 344 ? 50.251 27.662 37.321 1.00 21.10 344 ILE A C 1
ATOM 2165 O O . ILE A 1 344 ? 50.480 26.453 37.278 1.00 22.19 344 ILE A O 1
ATOM 2170 N N . LEU A 1 345 ? 49.810 28.365 36.280 1.00 20.08 345 LEU A N 1
ATOM 2171 C CA . LEU A 1 345 ? 49.487 27.765 34.989 1.00 22.03 345 LEU A CA 1
ATOM 2172 C C . LEU A 1 345 ? 50.409 28.227 33.866 1.00 23.62 345 LEU A C 1
ATOM 2173 O O . LEU A 1 345 ? 51.088 29.261 34.041 1.00 24.75 345 LEU A O 1
#

Sequence (294 aa):
EGLEAYDYHLPPEQIAQEGVEPRDMARLMVVYREGPFRVAHKRVRDLPEFLRPGDVLVFNESKVIPARLLARKPTGGKVEILLVRERALLGPARKAPPGTRLLLLSPKDLAPVPGLQAEVVAVEEDLVAHLEEVGEVPAAPTAGLHFTPELLERLREMGVELRFLTLHVGPGTFRPMHAEPYAIPEEVAEAVNRAKAEGRRVVAVGTTVVRALESAYREGVGVVAGEGETRLFIRPPYTFKVVDALFTNFHLPRSTLLMLVAAFLGRERTLEAYRLAVAEGYRFYSLGDAMLIL

Organism: Thermus thermophilus (strain ATCC BAA-163 / DSM 7039 / HB27) (NCBI:txid262724)

Radius of gyration: 22.34 Å; Cα contacts (8 Å, |Δi|>4): 652; chains: 1; bounding box: 42×55×60 Å